Protein AF-A0A0Q5XL98-F1 (afdb_monomer_lite)

Radius of gyration: 19.36 Å; chains: 1; bounding box: 37×34×59 Å

Secondary structure (DSSP, 8-state):
---HHHHHHHHHHHTSSGGGB-SSSSEEETT--EE-TTSTTEEEE-HHHHHHHHHT-SSS-TTHHHHHHHHHHHH--S-HHHHHHHS-HHHHHHHHHHHHHHHHHHH--GGGTTS---GGGEEEEEEEEEEEETTEEEEEE-TTT-SEEEEEEEETTSSEEEEEEESSHHHHHHHHHHHHHHH---EEEE-

Sequence (191 aa):
MRNPLEILTQAQNLIRDPNHWTQGAYARNEHGHSLMIDDDGVTCFCSLGALRKAANSDLYPPGFSYLQAAARQLDDSPNLVDFNDEHTHAEVMALWDKARELAGARLFNCCTDHATPDWTRFDGLELGGCTDDEGYTNGGIDRKDAEFFTIYGHLKEGGVEALTDVKDFNDAQLVLAELASISDLPTSIVC

Foldseek 3Di:
DAALLQLLVQLCVCPVDVLQEDAPAQWAAPVRDGDQLPDPRTRHGFSVSSSCNSQVHPDCGRLQVLLQVLLCVPPVDNHNRCCRHVDDSVVVSVSSVSSSLVSLCLLFPVLCVSDDDDLVQAQAKEKWAWDADPNDIDTLDDPVRGQWIWIWGAGPVGDTDTGHIGRDPVSSVVSRVNSCVVNVHYYYYRD

pLDDT: mean 93.41, std 6.09, range [60.84, 98.62]

Structure (mmCIF, N/CA/C/O backbone):
data_AF-A0A0Q5XL98-F1
#
_entry.id   AF-A0A0Q5XL98-F1
#
loop_
_atom_site.group_PDB
_atom_site.id
_atom_site.type_symbol
_atom_site.label_atom_id
_atom_site.label_alt_id
_atom_site.label_comp_id
_atom_site.label_asym_id
_atom_site.label_entity_id
_atom_site.label_seq_id
_atom_site.pdbx_PDB_ins_code
_atom_site.Cartn_x
_atom_site.Cartn_y
_atom_site.Cartn_z
_atom_site.occupancy
_atom_site.B_iso_or_equiv
_atom_site.auth_seq_id
_atom_site.auth_comp_id
_atom_site.auth_asym_id
_atom_site.auth_atom_id
_atom_site.pdbx_PDB_model_num
ATOM 1 N N . MET A 1 1 ? -11.615 -5.054 -3.786 1.00 60.84 1 MET A N 1
ATOM 2 C CA . MET A 1 1 ? -10.651 -4.178 -4.493 1.00 60.84 1 MET A CA 1
ATOM 3 C C . MET A 1 1 ? -9.316 -4.419 -3.814 1.00 60.84 1 MET A C 1
ATOM 5 O O . MET A 1 1 ? -9.325 -4.453 -2.596 1.00 60.84 1 MET A O 1
ATOM 9 N N . ARG A 1 2 ? -8.222 -4.681 -4.541 1.00 77.00 2 ARG A N 1
ATOM 10 C CA . ARG A 1 2 ? -6.913 -4.906 -3.893 1.00 77.00 2 ARG A CA 1
ATOM 11 C C . ARG A 1 2 ? -6.468 -3.625 -3.183 1.00 77.00 2 ARG A C 1
ATOM 13 O O . ARG A 1 2 ? -6.689 -2.539 -3.722 1.00 77.00 2 ARG A O 1
ATOM 20 N N . ASN A 1 3 ? -5.882 -3.752 -1.998 1.00 84.81 3 ASN A N 1
ATOM 21 C CA . ASN A 1 3 ? -5.421 -2.597 -1.228 1.00 84.81 3 ASN A CA 1
ATOM 22 C C . ASN A 1 3 ? -4.087 -2.045 -1.785 1.00 84.81 3 ASN A C 1
ATOM 24 O O . ASN A 1 3 ? -3.369 -2.757 -2.499 1.00 84.81 3 ASN A O 1
ATOM 28 N N . PRO A 1 4 ? -3.740 -0.783 -1.475 1.00 90.25 4 PRO A N 1
ATOM 29 C CA . PRO A 1 4 ? -2.456 -0.177 -1.807 1.00 90.25 4 PRO A CA 1
ATOM 30 C C . PRO A 1 4 ? -1.221 -1.045 -1.534 1.00 90.25 4 PRO A C 1
ATOM 32 O O . PRO A 1 4 ? -0.377 -1.152 -2.420 1.00 90.25 4 PRO A O 1
ATOM 35 N N . LEU A 1 5 ? -1.090 -1.674 -0.361 1.00 89.38 5 LEU A N 1
ATOM 36 C CA . LEU A 1 5 ? 0.109 -2.443 -0.001 1.00 89.38 5 LEU A CA 1
ATOM 37 C C . LEU A 1 5 ? 0.270 -3.710 -0.860 1.00 89.38 5 LEU A C 1
ATOM 39 O O . LEU A 1 5 ? 1.376 -4.018 -1.316 1.00 89.38 5 LEU A O 1
ATOM 43 N N . GLU A 1 6 ? -0.824 -4.418 -1.139 1.00 89.06 6 GLU A N 1
ATOM 44 C CA . GLU A 1 6 ? -0.842 -5.553 -2.068 1.00 89.06 6 GLU A CA 1
ATOM 45 C C . GLU A 1 6 ? -0.476 -5.131 -3.490 1.00 89.06 6 GLU A C 1
ATOM 47 O O . GLU A 1 6 ? 0.357 -5.777 -4.129 1.00 89.06 6 GLU A O 1
ATOM 52 N N . ILE A 1 7 ? -1.073 -4.041 -3.985 1.00 94.31 7 ILE A N 1
ATOM 53 C CA . ILE A 1 7 ? -0.796 -3.519 -5.328 1.00 94.31 7 ILE A CA 1
ATOM 54 C C . ILE A 1 7 ? 0.668 -3.093 -5.438 1.00 94.31 7 ILE A C 1
ATOM 56 O O . ILE A 1 7 ? 1.328 -3.455 -6.411 1.00 94.31 7 ILE A O 1
ATOM 60 N N . LEU A 1 8 ? 1.201 -2.394 -4.431 1.00 95.62 8 LEU A N 1
ATOM 61 C CA . LEU A 1 8 ? 2.609 -2.006 -4.380 1.00 95.62 8 LEU A CA 1
ATOM 62 C C . LEU A 1 8 ? 3.530 -3.231 -4.389 1.00 95.62 8 LEU A C 1
ATOM 64 O O . LEU A 1 8 ? 4.518 -3.250 -5.117 1.00 95.62 8 LEU A O 1
ATOM 68 N N . THR A 1 9 ? 3.191 -4.273 -3.627 1.00 94.44 9 THR A N 1
ATOM 69 C CA . THR A 1 9 ? 3.974 -5.517 -3.567 1.00 94.44 9 THR A CA 1
ATOM 70 C C . THR A 1 9 ? 3.971 -6.251 -4.912 1.00 94.44 9 THR A C 1
ATOM 72 O O . THR A 1 9 ? 5.020 -6.683 -5.391 1.00 94.44 9 THR A O 1
ATOM 75 N N . GLN A 1 10 ? 2.807 -6.368 -5.556 1.00 96.06 10 GLN A N 1
ATOM 76 C CA . GLN A 1 10 ? 2.683 -7.003 -6.870 1.00 96.06 10 GLN A CA 1
ATOM 77 C C . GLN A 1 10 ? 3.421 -6.206 -7.950 1.00 96.06 10 GLN A C 1
ATOM 79 O O . GLN A 1 10 ? 4.162 -6.792 -8.735 1.00 96.06 10 GLN A O 1
ATOM 84 N N . ALA A 1 11 ? 3.276 -4.881 -7.954 1.00 97.62 11 ALA A N 1
ATOM 85 C CA . ALA A 1 11 ? 3.956 -4.002 -8.896 1.00 97.62 11 ALA A CA 1
ATOM 86 C C . ALA A 1 11 ? 5.479 -4.035 -8.726 1.00 97.62 11 ALA A C 1
ATOM 88 O O . ALA A 1 11 ? 6.190 -4.200 -9.713 1.00 97.62 11 ALA A O 1
ATOM 89 N N . GLN A 1 12 ? 5.985 -3.964 -7.488 1.00 98.31 12 GLN A N 1
ATOM 90 C CA . GLN A 1 12 ? 7.420 -4.071 -7.211 1.00 98.31 12 GLN A CA 1
ATOM 91 C C . GLN A 1 12 ? 7.983 -5.391 -7.750 1.00 98.31 12 GLN A C 1
ATOM 93 O O . GLN A 1 12 ? 9.055 -5.403 -8.343 1.00 98.31 12 GLN A O 1
ATOM 98 N N . ASN A 1 13 ? 7.254 -6.503 -7.605 1.00 98.12 13 ASN A N 1
ATOM 99 C CA . ASN A 1 13 ? 7.692 -7.801 -8.123 1.00 98.12 13 ASN A CA 1
ATOM 100 C C . ASN A 1 13 ? 7.780 -7.853 -9.657 1.00 98.12 13 ASN A C 1
ATOM 102 O O . ASN A 1 13 ? 8.642 -8.569 -10.164 1.00 98.12 13 ASN A O 1
ATOM 106 N N . LEU A 1 14 ? 6.962 -7.086 -10.390 1.00 98.25 14 LEU A N 1
ATOM 107 C CA . LEU A 1 14 ? 7.050 -7.003 -11.857 1.00 98.25 14 LEU A CA 1
ATOM 108 C C . LEU A 1 14 ? 8.372 -6.394 -12.331 1.00 98.25 14 LEU A C 1
ATOM 110 O O . LEU A 1 14 ? 8.842 -6.741 -13.407 1.00 98.25 14 LEU A O 1
ATOM 114 N N . ILE A 1 15 ? 8.971 -5.510 -11.532 1.00 98.44 15 ILE A N 1
ATOM 115 C CA . ILE A 1 15 ? 10.192 -4.773 -11.888 1.00 98.44 15 ILE A CA 1
ATOM 116 C C . ILE A 1 15 ? 11.361 -5.071 -10.944 1.00 98.44 15 ILE A C 1
ATOM 118 O O . ILE A 1 15 ? 12.353 -4.353 -10.955 1.00 98.44 15 ILE A O 1
ATOM 122 N N . ARG A 1 16 ? 11.255 -6.103 -10.096 1.00 98.38 16 ARG A N 1
ATOM 123 C CA . ARG A 1 16 ? 12.300 -6.472 -9.124 1.00 98.38 16 ARG A CA 1
ATOM 124 C C . ARG A 1 16 ? 13.574 -6.952 -9.815 1.00 98.38 16 ARG A C 1
ATOM 126 O O . ARG A 1 16 ? 14.665 -6.724 -9.303 1.00 98.38 16 ARG A O 1
ATOM 133 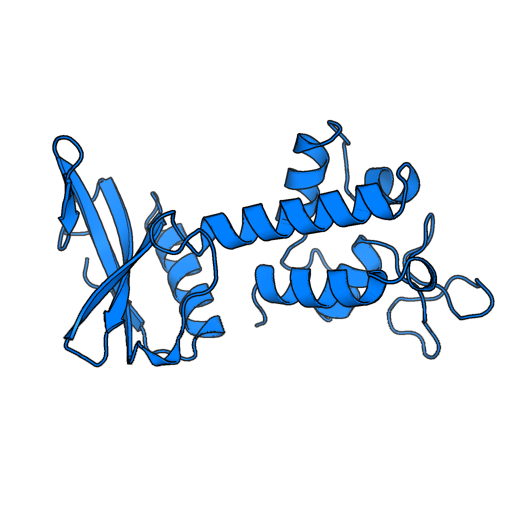N N . ASP A 1 17 ? 13.433 -7.620 -10.955 1.00 98.25 17 ASP A N 1
ATOM 134 C CA . ASP A 1 17 ? 14.554 -7.917 -11.844 1.00 98.25 17 ASP A CA 1
ATOM 135 C C . ASP A 1 17 ? 14.871 -6.656 -12.667 1.00 98.25 17 ASP A C 1
ATOM 137 O O . ASP A 1 17 ? 13.968 -6.153 -13.343 1.00 98.25 17 ASP A O 1
ATOM 141 N N . PRO A 1 18 ? 16.115 -6.139 -12.654 1.00 98.31 18 PRO A N 1
ATOM 142 C CA . PRO A 1 18 ? 16.489 -4.984 -13.468 1.00 98.31 18 PRO A CA 1
ATOM 143 C C . PRO A 1 18 ? 16.229 -5.187 -14.968 1.00 98.31 18 PRO A C 1
ATOM 145 O O . PRO A 1 18 ? 15.998 -4.208 -15.672 1.00 98.31 18 PRO A O 1
ATOM 148 N N . ASN A 1 19 ? 16.201 -6.429 -15.468 1.00 97.81 19 ASN A N 1
ATOM 149 C CA . ASN A 1 19 ? 15.870 -6.723 -16.866 1.00 97.81 19 ASN A CA 1
ATOM 150 C C . ASN A 1 19 ? 14.373 -6.562 -17.184 1.00 97.81 19 ASN A C 1
ATOM 152 O O . ASN A 1 19 ? 14.007 -6.475 -18.353 1.00 97.81 19 ASN A O 1
ATOM 156 N N . HIS A 1 20 ? 13.502 -6.508 -16.173 1.00 98.44 20 HIS A N 1
ATOM 157 C CA . HIS A 1 20 ? 12.070 -6.223 -16.320 1.00 98.44 20 HIS A CA 1
ATOM 158 C C . HIS A 1 20 ? 11.723 -4.766 -15.981 1.00 98.44 20 HIS A C 1
ATOM 160 O O . HIS A 1 20 ? 10.552 -4.386 -15.971 1.00 98.44 20 HIS A O 1
ATOM 166 N N . TRP A 1 21 ? 12.721 -3.924 -15.723 1.00 98.62 21 TRP A N 1
ATOM 167 C CA . TRP A 1 21 ? 12.539 -2.500 -15.477 1.00 98.62 21 TRP A CA 1
ATOM 168 C C . TRP A 1 21 ? 12.919 -1.674 -16.710 1.00 98.62 21 TRP A C 1
ATOM 170 O O . TRP A 1 21 ? 13.790 -2.052 -17.494 1.00 98.62 21 TRP A O 1
ATOM 180 N N . THR A 1 22 ? 12.250 -0.539 -16.917 1.00 98.56 22 THR A N 1
ATOM 181 C CA . THR A 1 22 ? 12.600 0.382 -18.001 1.00 98.56 22 THR A CA 1
ATOM 182 C C . THR A 1 22 ? 12.400 1.850 -17.635 1.00 98.56 22 THR A C 1
ATOM 184 O O . THR A 1 22 ? 11.637 2.195 -16.729 1.00 98.56 22 THR A O 1
ATOM 187 N N . GLN A 1 23 ? 13.083 2.707 -18.390 1.00 98.44 23 GLN A N 1
ATOM 188 C CA . GLN A 1 23 ? 13.020 4.162 -18.310 1.00 98.44 23 GLN A CA 1
ATOM 189 C C . GLN A 1 23 ? 12.473 4.748 -19.620 1.00 98.44 23 GLN A C 1
ATOM 191 O O . GLN A 1 23 ? 12.584 4.143 -20.702 1.00 98.44 23 GLN A O 1
ATOM 196 N N . GLY A 1 24 ? 11.847 5.921 -19.525 1.00 97.00 24 GLY A N 1
ATOM 197 C CA . GLY A 1 24 ? 11.332 6.696 -20.658 1.00 97.00 24 GLY A CA 1
ATOM 198 C C . GLY A 1 24 ? 10.162 6.049 -21.412 1.00 97.00 24 GLY A C 1
ATOM 199 O O . GLY A 1 24 ? 9.791 6.510 -22.491 1.00 97.00 24 GLY A O 1
ATOM 200 N N . ALA A 1 25 ? 9.596 4.954 -20.898 1.00 97.44 25 ALA A N 1
ATOM 201 C CA . ALA A 1 25 ? 8.431 4.274 -21.462 1.00 97.44 25 ALA A CA 1
ATOM 202 C C . ALA A 1 25 ? 7.653 3.531 -20.370 1.00 97.44 25 ALA A C 1
ATOM 204 O O . ALA A 1 25 ? 8.248 3.006 -19.436 1.00 97.44 25 ALA A O 1
ATOM 205 N N . TYR A 1 26 ? 6.326 3.431 -20.505 1.00 96.81 26 TYR A N 1
ATOM 206 C CA . TYR A 1 26 ? 5.505 2.677 -19.549 1.00 96.81 26 TYR A CA 1
ATOM 207 C C . TYR A 1 26 ? 5.771 1.174 -19.582 1.00 96.81 26 TYR A C 1
ATOM 209 O O . TYR A 1 26 ? 5.777 0.528 -18.534 1.00 96.81 26 TYR A O 1
ATOM 217 N N . ALA A 1 27 ? 5.974 0.640 -20.783 1.00 98.00 27 ALA A N 1
ATOM 218 C CA . ALA A 1 27 ? 6.163 -0.773 -21.034 1.00 98.00 27 ALA A CA 1
ATOM 219 C C . ALA A 1 27 ? 7.037 -0.995 -22.274 1.00 98.00 27 ALA A C 1
ATOM 221 O O . ALA A 1 27 ? 7.011 -0.192 -23.214 1.00 98.00 27 ALA A O 1
ATOM 222 N N . ARG A 1 28 ? 7.796 -2.094 -22.282 1.00 98.56 28 ARG A N 1
ATOM 223 C CA . ARG A 1 28 ? 8.550 -2.585 -23.444 1.00 98.56 28 ARG A CA 1
ATOM 224 C C . ARG A 1 28 ? 8.433 -4.101 -23.577 1.00 98.56 28 ARG A C 1
ATOM 226 O O . ARG A 1 28 ? 8.208 -4.794 -22.586 1.00 98.56 28 ARG A O 1
ATOM 233 N N . ASN A 1 29 ? 8.616 -4.602 -24.794 1.00 97.94 29 ASN A N 1
ATOM 234 C CA . ASN A 1 29 ? 8.826 -6.030 -25.048 1.00 97.94 29 ASN A CA 1
ATOM 235 C C . ASN A 1 29 ? 10.308 -6.431 -24.959 1.00 97.94 29 ASN A C 1
ATOM 237 O O . ASN A 1 29 ? 11.182 -5.589 -24.743 1.00 97.94 29 ASN A O 1
ATOM 241 N N . GLU A 1 30 ? 10.592 -7.712 -25.212 1.00 96.81 30 GLU A N 1
ATOM 242 C CA . GLU A 1 30 ? 11.942 -8.297 -25.177 1.00 96.81 30 GLU A CA 1
ATOM 243 C C . GLU A 1 30 ? 12.930 -7.672 -26.179 1.00 96.81 30 GLU A C 1
ATOM 245 O O . GLU A 1 30 ? 14.143 -7.757 -26.002 1.00 96.81 30 GLU A O 1
ATOM 250 N N . HIS A 1 31 ? 12.426 -7.014 -27.226 1.00 96.44 31 HIS A N 1
ATOM 251 C CA . HIS A 1 31 ? 13.239 -6.305 -28.215 1.00 96.44 31 HIS A CA 1
ATOM 252 C C . HIS A 1 31 ? 13.468 -4.828 -27.852 1.00 96.44 31 HIS A C 1
ATOM 254 O O . HIS A 1 31 ? 14.108 -4.100 -28.609 1.00 96.44 31 HIS A O 1
ATOM 260 N N . GLY A 1 32 ? 12.935 -4.360 -26.718 1.00 95.94 32 GLY A N 1
ATOM 261 C CA . GLY A 1 32 ? 13.037 -2.972 -26.265 1.00 95.94 32 GLY A CA 1
ATOM 262 C C . GLY A 1 32 ? 12.065 -2.004 -26.949 1.00 95.94 32 GLY A C 1
ATOM 263 O O . GLY A 1 32 ? 12.135 -0.794 -26.705 1.00 95.94 32 GLY A O 1
ATOM 264 N N . HIS A 1 33 ? 11.139 -2.494 -27.779 1.00 97.69 33 HIS A N 1
ATOM 265 C CA . HIS A 1 33 ? 10.114 -1.651 -28.394 1.00 97.69 33 HIS A CA 1
ATOM 266 C C . HIS A 1 33 ? 9.077 -1.236 -27.354 1.00 97.69 33 HIS A C 1
ATOM 268 O O . HIS A 1 33 ? 8.589 -2.075 -26.598 1.00 97.69 33 HIS A O 1
ATOM 274 N N . SER A 1 34 ? 8.738 0.054 -27.331 1.00 97.75 34 SER A N 1
ATOM 275 C CA . SER A 1 34 ? 7.686 0.578 -26.462 1.00 97.75 34 SER A CA 1
ATOM 276 C C . SER A 1 34 ? 6.323 0.033 -26.875 1.00 97.75 34 SER A C 1
ATOM 278 O O . SER A 1 34 ? 5.986 0.053 -28.058 1.00 97.75 34 SER A O 1
ATOM 280 N N . LEU A 1 35 ? 5.546 -0.400 -25.889 1.00 96.81 35 LEU A N 1
ATOM 281 C CA . LEU A 1 35 ? 4.195 -0.931 -26.050 1.00 96.81 35 LEU A CA 1
ATOM 282 C C . LEU A 1 35 ? 3.235 -0.269 -25.053 1.00 96.81 35 LEU A C 1
ATOM 284 O O . LEU A 1 35 ? 3.664 0.429 -24.127 1.00 96.81 35 LEU A O 1
ATOM 288 N N . MET A 1 36 ? 1.937 -0.504 -25.227 1.00 94.31 36 MET A N 1
ATOM 289 C CA . MET A 1 36 ? 0.949 -0.246 -24.183 1.00 94.31 36 MET A CA 1
ATOM 290 C C . MET A 1 36 ? 1.064 -1.313 -23.085 1.00 94.31 36 MET A C 1
ATOM 292 O O . MET A 1 36 ? 1.482 -2.438 -23.332 1.00 94.31 36 MET A O 1
ATOM 296 N N . ILE A 1 37 ? 0.686 -0.965 -21.852 1.00 94.88 37 ILE A N 1
ATOM 297 C CA . ILE A 1 37 ? 0.839 -1.816 -20.649 1.00 94.88 37 ILE A CA 1
ATOM 298 C C . ILE A 1 37 ? 0.102 -3.167 -20.773 1.00 94.88 37 ILE A C 1
ATOM 300 O O . ILE A 1 37 ? 0.500 -4.165 -20.159 1.00 94.88 37 ILE A O 1
ATOM 304 N N . ASP A 1 38 ? -0.964 -3.199 -21.572 1.00 93.88 38 ASP A N 1
ATOM 305 C CA . ASP A 1 38 ? -1.814 -4.371 -21.784 1.00 93.88 38 ASP A CA 1
ATOM 306 C C . ASP A 1 38 ? -1.617 -5.052 -23.137 1.00 93.88 38 ASP A C 1
ATOM 308 O O . ASP A 1 38 ? -2.330 -6.006 -23.436 1.00 93.88 38 ASP A O 1
ATOM 312 N N . ASP A 1 39 ? -0.632 -4.611 -23.923 1.00 95.62 39 ASP A N 1
ATOM 313 C CA . ASP A 1 39 ? -0.264 -5.317 -25.145 1.00 95.62 39 ASP A CA 1
ATOM 314 C C . ASP A 1 39 ? 0.354 -6.686 -24.817 1.00 95.62 39 ASP A C 1
ATOM 316 O O . ASP A 1 39 ? 1.071 -6.869 -23.824 1.00 95.62 39 ASP A O 1
ATOM 320 N N . ASP A 1 40 ? 0.114 -7.655 -25.698 1.00 94.75 40 ASP A N 1
ATOM 321 C CA . ASP A 1 40 ? 0.776 -8.951 -25.631 1.00 94.75 40 ASP A CA 1
ATOM 322 C C . ASP A 1 40 ? 2.294 -8.794 -25.823 1.00 94.75 40 ASP A C 1
ATOM 324 O O . ASP A 1 40 ? 2.773 -8.019 -26.654 1.00 94.75 40 ASP A O 1
ATOM 328 N N . GLY A 1 41 ? 3.073 -9.571 -25.068 1.00 94.62 41 GLY A N 1
ATOM 329 C CA . GLY A 1 41 ? 4.535 -9.590 -25.187 1.00 94.62 41 GLY A CA 1
ATOM 330 C C . GLY A 1 41 ? 5.266 -8.472 -24.439 1.00 94.62 41 GLY A C 1
ATOM 331 O O . GLY A 1 41 ? 6.476 -8.331 -24.609 1.00 94.62 41 GLY A O 1
ATOM 332 N N . VAL A 1 42 ? 4.578 -7.694 -23.597 1.00 97.31 42 VAL A N 1
ATOM 333 C CA . VAL A 1 42 ? 5.241 -6.804 -22.634 1.00 97.31 42 VAL A CA 1
ATOM 334 C C . VAL A 1 42 ? 6.030 -7.626 -21.613 1.00 97.31 42 VAL A C 1
ATOM 336 O O . VAL A 1 42 ? 5.490 -8.525 -20.970 1.00 97.31 42 VAL A O 1
ATOM 339 N N . THR A 1 43 ? 7.302 -7.279 -21.431 1.00 97.50 43 THR A N 1
ATOM 340 C CA . THR A 1 43 ? 8.224 -7.949 -20.500 1.00 97.50 43 THR A CA 1
ATOM 341 C C . THR A 1 43 ? 8.875 -6.992 -19.508 1.00 97.50 43 THR A C 1
ATOM 343 O O . THR A 1 43 ? 9.385 -7.440 -18.486 1.00 97.50 43 THR A O 1
ATOM 346 N N . CYS A 1 44 ? 8.869 -5.685 -19.789 1.00 98.25 44 CYS A N 1
ATOM 347 C CA . CYS A 1 44 ? 9.497 -4.676 -18.940 1.00 98.25 44 CYS A CA 1
ATOM 348 C C . CYS A 1 44 ? 8.532 -3.523 -18.664 1.00 98.25 44 CYS A C 1
ATOM 350 O O . CYS A 1 44 ? 7.790 -3.122 -19.560 1.00 98.25 44 CYS A O 1
ATOM 352 N N . PHE A 1 45 ? 8.598 -2.936 -17.469 1.00 98.56 45 PHE A N 1
ATOM 353 C CA . PHE A 1 45 ? 7.752 -1.817 -17.054 1.00 98.56 45 PHE A CA 1
ATOM 354 C C . PHE A 1 45 ? 8.563 -0.724 -16.353 1.00 98.56 45 PHE A C 1
ATOM 356 O O . PHE A 1 45 ? 9.538 -1.006 -15.659 1.00 98.56 45 PHE A O 1
ATOM 363 N N . CYS A 1 46 ? 8.144 0.535 -16.485 1.00 98.19 46 CYS A N 1
ATOM 364 C CA . CYS A 1 46 ? 8.580 1.565 -15.538 1.00 98.19 46 CYS A CA 1
ATOM 365 C C . CYS A 1 46 ? 7.775 1.463 -14.236 1.00 98.19 46 CYS A C 1
ATOM 367 O O . CYS A 1 46 ? 6.795 0.717 -14.159 1.00 98.19 46 CYS A O 1
ATOM 369 N N . SER A 1 47 ? 8.118 2.265 -13.227 1.00 98.00 47 SER A N 1
ATOM 370 C CA . SER A 1 47 ? 7.406 2.252 -11.943 1.00 98.00 47 SER A CA 1
ATOM 371 C C . SER A 1 47 ? 5.895 2.515 -12.074 1.00 98.00 47 SER A C 1
ATOM 373 O O . SER A 1 47 ? 5.082 1.776 -11.516 1.00 98.00 47 SER A O 1
ATOM 375 N N . LEU A 1 48 ? 5.482 3.519 -12.860 1.00 96.75 48 LEU A N 1
ATOM 376 C CA . LEU A 1 48 ? 4.055 3.803 -13.075 1.00 96.75 48 LEU A CA 1
ATOM 377 C C . LEU A 1 48 ? 3.369 2.721 -13.931 1.00 96.75 48 LEU A C 1
ATOM 379 O O . LEU A 1 48 ? 2.219 2.369 -13.669 1.00 96.75 48 LEU A O 1
ATOM 383 N N . GLY A 1 49 ? 4.073 2.164 -14.921 1.00 97.25 49 GLY A N 1
ATOM 384 C CA . GLY A 1 49 ? 3.568 1.063 -15.744 1.00 97.25 49 GLY A CA 1
ATOM 385 C C . GLY A 1 49 ? 3.304 -0.199 -14.921 1.00 97.25 49 GLY A C 1
ATOM 386 O O . GLY A 1 49 ? 2.219 -0.773 -15.003 1.00 97.25 49 GLY A O 1
ATOM 387 N N . ALA A 1 50 ? 4.251 -0.568 -14.057 1.00 97.75 50 ALA A N 1
ATOM 388 C CA . ALA A 1 50 ? 4.138 -1.702 -13.146 1.00 97.75 50 ALA A CA 1
ATOM 389 C C . ALA A 1 50 ? 2.959 -1.534 -12.181 1.00 97.75 50 ALA A C 1
ATOM 391 O O . ALA A 1 50 ? 2.185 -2.465 -11.964 1.00 97.75 50 ALA A O 1
ATOM 392 N N . LEU A 1 51 ? 2.783 -0.325 -11.643 1.00 97.00 51 LEU A N 1
ATOM 393 C CA . LEU A 1 51 ? 1.694 -0.010 -10.726 1.00 97.00 51 LEU A CA 1
ATOM 394 C C . LEU A 1 51 ? 0.318 -0.125 -11.392 1.00 97.00 51 LEU A C 1
ATOM 396 O O . LEU A 1 51 ? -0.590 -0.741 -10.835 1.00 97.00 51 LEU A O 1
ATOM 400 N N . ARG A 1 52 ? 0.166 0.422 -12.602 1.00 95.88 52 ARG A N 1
ATOM 401 C CA . ARG A 1 52 ? -1.068 0.297 -13.394 1.00 95.88 52 ARG A CA 1
ATOM 402 C C . ARG A 1 52 ? -1.362 -1.152 -13.759 1.00 95.88 52 ARG A C 1
ATOM 404 O O . ARG A 1 52 ? -2.497 -1.595 -13.579 1.00 95.88 52 ARG A O 1
ATOM 411 N N . LYS A 1 53 ? -0.335 -1.905 -14.174 1.00 95.94 53 LYS A N 1
ATOM 412 C CA . LYS A 1 53 ? -0.465 -3.333 -14.480 1.00 95.94 53 LYS A CA 1
ATOM 413 C C . LYS A 1 53 ? -0.952 -4.117 -13.269 1.00 95.94 53 LYS A C 1
ATOM 415 O O . LYS A 1 53 ? -1.914 -4.875 -13.363 1.00 95.94 53 LYS A O 1
ATOM 420 N N . ALA A 1 54 ? -0.323 -3.896 -12.116 1.00 95.81 54 ALA A N 1
ATOM 421 C CA . ALA A 1 54 ? -0.709 -4.546 -10.874 1.00 95.81 54 ALA A CA 1
ATOM 422 C C . ALA A 1 54 ? -2.119 -4.145 -10.437 1.00 95.81 54 ALA A C 1
ATOM 424 O O . ALA A 1 54 ? -2.870 -5.002 -9.992 1.00 95.81 54 ALA A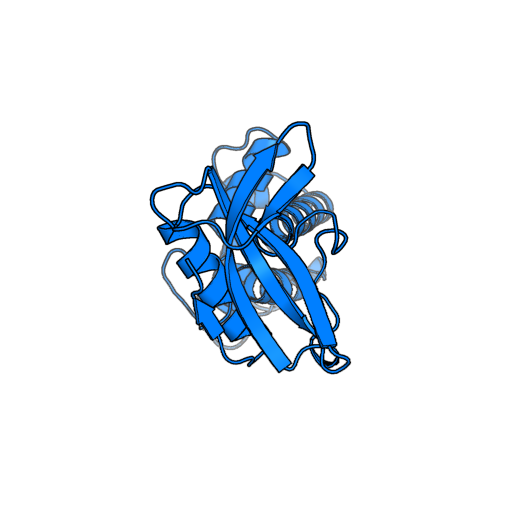 O 1
ATOM 425 N N . ALA A 1 55 ? -2.521 -2.884 -10.597 1.00 93.88 55 ALA A N 1
ATOM 426 C CA . ALA A 1 55 ? -3.853 -2.422 -10.218 1.00 93.88 55 ALA A CA 1
ATOM 427 C C . ALA A 1 55 ? -4.962 -2.838 -11.199 1.00 93.88 55 ALA A C 1
ATOM 429 O O . ALA A 1 55 ? -6.126 -2.856 -10.799 1.00 93.88 55 ALA A O 1
ATOM 430 N N . ASN A 1 56 ? -4.615 -3.201 -12.441 1.00 92.75 56 ASN A N 1
ATOM 431 C CA . ASN A 1 56 ? -5.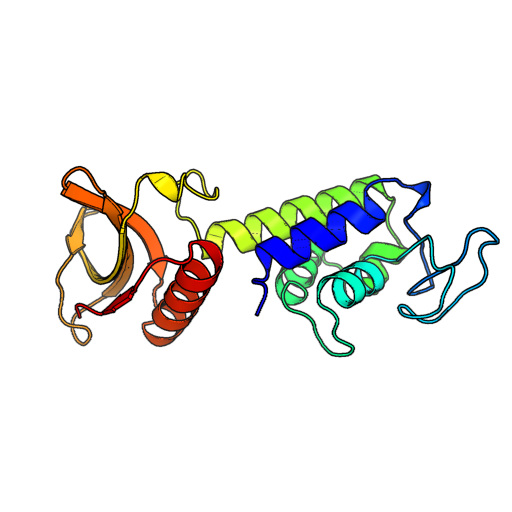553 -3.360 -13.556 1.00 92.75 56 ASN A CA 1
ATOM 432 C C . ASN A 1 56 ? -6.401 -2.085 -13.760 1.00 92.75 56 ASN A C 1
ATOM 434 O O . ASN A 1 56 ? -7.631 -2.128 -13.717 1.00 92.75 56 ASN A O 1
ATOM 438 N N . SER A 1 57 ? -5.729 -0.931 -13.863 1.00 85.19 57 SER A N 1
ATOM 439 C CA . SER A 1 57 ? -6.356 0.396 -13.948 1.00 85.19 57 SER A CA 1
ATOM 440 C C . SER A 1 57 ? -5.520 1.372 -14.779 1.00 85.19 57 SER A C 1
ATOM 442 O O . SER A 1 57 ? -4.305 1.455 -14.599 1.00 85.19 57 SER A O 1
ATOM 444 N N . ASP A 1 58 ? -6.191 2.174 -15.610 1.00 75.06 58 ASP A N 1
ATOM 445 C CA . ASP A 1 58 ? -5.584 3.248 -16.414 1.00 75.06 58 ASP A CA 1
ATOM 446 C C . ASP A 1 58 ? -5.448 4.587 -15.662 1.00 75.06 58 ASP A C 1
ATOM 448 O O . ASP A 1 58 ? -4.698 5.480 -16.075 1.00 75.06 58 ASP A O 1
ATOM 452 N N . LEU A 1 59 ? -6.175 4.749 -14.551 1.00 81.44 59 LEU A N 1
ATOM 453 C CA . LEU A 1 59 ? -6.197 5.976 -13.743 1.00 81.44 59 LEU A CA 1
ATOM 454 C C . LEU A 1 59 ? -5.070 5.984 -12.704 1.00 81.44 59 LEU A C 1
ATOM 456 O O . LEU A 1 59 ? -4.142 5.191 -12.804 1.00 81.44 59 LEU A O 1
ATOM 460 N N . TYR A 1 60 ? -5.119 6.901 -11.730 1.00 80.25 60 TYR A N 1
ATOM 461 C CA . TYR A 1 60 ? -4.238 6.894 -10.560 1.00 80.25 60 TYR A CA 1
ATOM 462 C C . TYR A 1 60 ? -4.527 5.644 -9.716 1.00 80.25 60 TYR A C 1
ATOM 464 O O . TYR A 1 60 ? -5.545 5.608 -9.019 1.00 80.25 60 TYR A O 1
ATOM 472 N N . PRO A 1 61 ? -3.687 4.600 -9.797 1.00 88.00 61 PRO A N 1
ATOM 473 C CA . PRO A 1 61 ? -3.961 3.354 -9.101 1.00 88.00 61 PRO A CA 1
ATOM 474 C C . PRO A 1 61 ? -3.712 3.515 -7.589 1.00 88.00 61 PRO A C 1
ATOM 476 O O . PRO A 1 61 ? -2.887 4.348 -7.183 1.00 88.00 61 PRO A O 1
ATOM 479 N N . PRO A 1 62 ? -4.365 2.701 -6.738 1.00 88.00 62 PRO A N 1
ATOM 480 C CA . PRO A 1 62 ? -3.988 2.607 -5.331 1.00 88.00 62 PRO A CA 1
ATOM 481 C C . PRO A 1 62 ? -2.481 2.335 -5.203 1.00 88.00 62 PRO A C 1
ATOM 483 O O . PRO A 1 62 ? -1.915 1.584 -5.996 1.00 88.00 62 PRO A O 1
ATOM 486 N N . GLY A 1 63 ? -1.814 2.984 -4.247 1.00 91.19 63 GLY A N 1
ATOM 487 C CA . GLY A 1 63 ? -0.350 2.937 -4.125 1.00 91.19 63 GLY A CA 1
ATOM 488 C C . GLY A 1 63 ? 0.380 4.148 -4.721 1.00 91.19 63 GLY A C 1
ATOM 489 O O . GLY A 1 63 ? 1.466 4.486 -4.255 1.00 91.19 63 GLY A O 1
ATOM 490 N N . PHE A 1 64 ? -0.214 4.861 -5.689 1.00 94.62 64 PHE A N 1
ATOM 491 C CA . PHE A 1 64 ? 0.463 5.976 -6.371 1.00 94.62 64 PHE A CA 1
ATOM 492 C C . PHE A 1 64 ? 0.872 7.105 -5.416 1.00 94.62 64 PHE A C 1
ATOM 494 O O . PHE A 1 64 ? 1.992 7.604 -5.489 1.00 94.62 64 PHE A O 1
ATOM 501 N N . SER A 1 65 ? -0.010 7.483 -4.487 1.00 92.75 65 SER A N 1
ATOM 502 C CA . SER A 1 65 ? 0.273 8.521 -3.489 1.00 92.75 65 SER A CA 1
ATOM 503 C C . SER A 1 65 ? 1.453 8.164 -2.581 1.00 92.75 65 SER A C 1
ATOM 505 O O . SER A 1 65 ? 2.212 9.055 -2.210 1.00 92.75 65 SER A O 1
ATOM 507 N N . TYR A 1 66 ? 1.644 6.881 -2.259 1.00 94.88 66 TYR A N 1
ATOM 508 C CA . TYR A 1 66 ? 2.757 6.414 -1.430 1.00 94.88 66 TYR A CA 1
ATOM 509 C C . TYR A 1 66 ? 4.086 6.469 -2.167 1.00 94.88 66 TYR A C 1
ATOM 511 O O . TYR A 1 66 ? 5.063 6.954 -1.607 1.00 94.88 66 TYR A O 1
ATOM 519 N N . LEU A 1 67 ? 4.117 6.051 -3.434 1.00 96.06 67 LEU A N 1
ATOM 520 C CA . LEU A 1 67 ? 5.298 6.212 -4.284 1.00 96.06 67 LEU A CA 1
ATOM 521 C C . LEU A 1 67 ? 5.651 7.687 -4.470 1.00 96.06 67 LEU A C 1
ATOM 523 O O . LEU A 1 67 ? 6.807 8.074 -4.344 1.00 96.06 67 LEU A O 1
ATOM 527 N N . GLN A 1 68 ? 4.648 8.533 -4.697 1.00 94.81 68 GLN A N 1
ATOM 528 C CA . GLN A 1 68 ? 4.850 9.971 -4.821 1.00 94.81 68 GLN A CA 1
ATOM 529 C C . GLN A 1 68 ? 5.383 10.601 -3.525 1.00 94.81 68 GLN A C 1
ATOM 531 O O . GLN A 1 68 ? 6.234 11.490 -3.581 1.00 94.81 68 GLN A O 1
ATOM 536 N N . ALA A 1 69 ? 4.885 10.168 -2.365 1.00 92.75 69 ALA A N 1
ATOM 537 C CA . ALA A 1 69 ? 5.370 10.623 -1.066 1.00 92.75 69 ALA A CA 1
ATOM 538 C C . ALA A 1 69 ? 6.796 10.128 -0.784 1.00 92.75 69 ALA A C 1
ATOM 540 O O . ALA A 1 69 ? 7.625 10.908 -0.324 1.00 92.75 69 ALA A O 1
ATOM 541 N N . ALA A 1 70 ? 7.097 8.869 -1.108 1.00 95.44 70 ALA A N 1
ATOM 542 C CA . ALA A 1 70 ? 8.429 8.295 -0.964 1.00 95.44 70 ALA A CA 1
ATOM 543 C C . ALA A 1 70 ? 9.461 9.023 -1.843 1.00 95.44 70 ALA A C 1
ATOM 545 O O . ALA A 1 70 ? 10.533 9.364 -1.353 1.00 95.44 70 ALA A O 1
ATOM 546 N N . ALA A 1 71 ? 9.114 9.359 -3.091 1.00 94.94 71 ALA A N 1
ATOM 547 C CA . ALA A 1 71 ? 10.006 10.084 -4.003 1.00 94.94 71 ALA A CA 1
ATOM 548 C C . ALA A 1 71 ? 10.384 11.465 -3.449 1.00 94.94 71 ALA A C 1
ATOM 550 O O . ALA A 1 71 ? 11.551 11.852 -3.464 1.00 94.94 71 ALA A O 1
ATOM 551 N N . ARG A 1 72 ? 9.407 12.173 -2.867 1.00 92.38 72 ARG A N 1
ATOM 552 C CA . ARG A 1 72 ? 9.640 13.465 -2.201 1.00 92.38 72 ARG A CA 1
ATOM 553 C C . ARG A 1 72 ? 10.527 13.345 -0.963 1.00 92.38 72 ARG A C 1
ATOM 555 O O . ARG A 1 72 ? 11.265 14.271 -0.665 1.00 92.38 72 ARG A O 1
ATOM 562 N N . GLN A 1 73 ? 10.450 12.233 -0.230 1.00 92.94 73 GLN A N 1
ATOM 563 C CA . GLN A 1 73 ? 11.292 12.017 0.952 1.00 92.94 73 GLN A CA 1
ATOM 564 C C . GLN A 1 73 ? 12.737 11.653 0.600 1.00 92.94 73 GLN A C 1
ATOM 566 O O . GLN A 1 73 ? 13.632 11.966 1.381 1.00 92.94 73 GLN A O 1
ATOM 571 N N . LEU A 1 74 ? 12.962 10.974 -0.528 1.00 92.88 74 LEU A N 1
ATOM 572 C CA . LEU A 1 74 ? 14.288 10.484 -0.906 1.00 92.88 74 LEU A CA 1
ATOM 573 C C . LEU A 1 74 ? 15.123 11.515 -1.667 1.00 92.88 74 LEU A C 1
ATOM 575 O O . LEU A 1 74 ? 16.324 11.584 -1.425 1.00 92.88 74 LEU A O 1
ATOM 579 N N . ASP A 1 75 ? 14.516 12.298 -2.563 1.00 89.25 75 ASP A N 1
ATOM 580 C CA . ASP A 1 75 ? 15.282 13.189 -3.451 1.00 89.25 75 ASP A CA 1
ATOM 581 C C . ASP A 1 75 ? 14.512 14.450 -3.882 1.00 89.25 75 ASP A C 1
ATOM 583 O O . ASP A 1 75 ? 14.700 14.961 -4.982 1.00 89.25 75 ASP A O 1
ATOM 587 N N . ASP A 1 76 ? 13.550 14.901 -3.062 1.00 82.50 76 ASP A N 1
ATOM 588 C CA . ASP A 1 76 ? 12.670 16.062 -3.326 1.00 82.50 76 ASP A CA 1
ATOM 589 C C . ASP A 1 76 ? 12.053 16.077 -4.747 1.00 82.50 76 ASP A C 1
ATOM 591 O O . ASP A 1 76 ? 11.645 17.110 -5.282 1.00 82.50 76 ASP A O 1
ATOM 595 N N . SER A 1 77 ? 11.987 14.904 -5.387 1.00 82.62 77 SER A N 1
ATOM 596 C CA . SER A 1 77 ? 11.645 14.790 -6.797 1.00 82.62 77 SER A CA 1
ATOM 597 C C . SER A 1 77 ? 10.173 15.147 -6.997 1.00 82.62 77 SER A C 1
ATOM 599 O O . SER A 1 77 ? 9.302 14.684 -6.241 1.00 82.62 77 SER A O 1
ATOM 601 N N . PRO A 1 78 ? 9.842 15.948 -8.026 1.00 80.00 78 PRO A N 1
ATOM 602 C CA . PRO A 1 78 ? 8.503 16.501 -8.169 1.00 80.00 78 PRO A CA 1
ATOM 603 C C . PRO A 1 78 ? 7.465 15.421 -8.493 1.00 80.00 78 PRO A C 1
ATOM 605 O O . PRO A 1 78 ? 6.303 15.552 -8.089 1.00 80.00 78 PRO A O 1
ATOM 608 N N . ASN A 1 79 ? 7.857 14.344 -9.185 1.00 89.94 79 ASN A N 1
ATOM 609 C CA . ASN A 1 79 ? 6.965 13.244 -9.534 1.00 89.94 79 ASN A CA 1
ATOM 610 C C . ASN A 1 79 ? 7.671 11.877 -9.670 1.00 89.94 79 ASN A C 1
ATOM 612 O O . ASN A 1 79 ? 8.886 11.791 -9.808 1.00 89.94 79 ASN A O 1
ATOM 616 N N . LEU A 1 80 ? 6.870 10.805 -9.617 1.00 94.81 80 LEU A N 1
ATOM 617 C CA . LEU A 1 80 ? 7.319 9.408 -9.726 1.00 94.81 80 LEU A CA 1
ATOM 618 C C . LEU A 1 80 ? 7.992 9.070 -11.069 1.00 94.81 80 LEU A C 1
ATOM 620 O O . LEU A 1 80 ? 8.834 8.177 -11.116 1.00 94.81 80 LEU A O 1
ATOM 624 N N . VAL A 1 81 ? 7.570 9.706 -12.164 1.00 94.94 81 VAL A N 1
ATOM 625 C CA . VAL A 1 81 ? 8.099 9.400 -13.501 1.00 94.94 81 VAL A CA 1
ATOM 626 C C . VAL A 1 81 ? 9.530 9.908 -13.613 1.00 94.94 81 VAL A C 1
ATOM 628 O O . VAL A 1 81 ? 10.399 9.131 -13.993 1.00 94.94 81 VAL A O 1
ATOM 631 N N . ASP A 1 82 ? 9.777 11.145 -13.183 1.00 95.38 82 ASP A N 1
ATOM 632 C CA . ASP A 1 82 ? 11.116 11.739 -13.182 1.00 95.38 82 ASP A CA 1
ATOM 633 C C . ASP A 1 82 ? 12.067 10.917 -12.299 1.00 95.38 82 ASP A C 1
ATOM 635 O O . ASP A 1 82 ? 13.119 10.498 -12.768 1.00 95.38 82 ASP A O 1
ATOM 639 N N . PHE A 1 83 ? 11.648 10.546 -11.079 1.00 97.25 83 PHE A N 1
ATOM 640 C CA . PHE A 1 83 ? 12.457 9.677 -10.210 1.00 97.25 83 PHE A CA 1
ATOM 641 C C . PHE A 1 83 ? 12.765 8.318 -10.870 1.00 97.25 83 PHE A C 1
ATOM 643 O O . PHE A 1 83 ? 13.856 7.777 -10.758 1.00 97.25 83 PHE A O 1
ATOM 650 N N . ASN A 1 84 ? 11.810 7.714 -11.581 1.00 98.00 84 ASN A N 1
ATOM 651 C CA . ASN A 1 84 ? 12.087 6.461 -12.285 1.00 98.00 84 ASN A CA 1
ATOM 652 C C . ASN A 1 84 ? 13.137 6.642 -13.393 1.00 98.00 84 ASN A C 1
ATOM 654 O O . ASN A 1 84 ? 13.968 5.762 -13.601 1.00 98.00 84 ASN A O 1
ATOM 658 N N . ASP A 1 85 ? 13.058 7.736 -14.141 1.00 97.50 85 ASP A N 1
ATOM 659 C CA . ASP A 1 85 ? 13.854 7.939 -15.351 1.00 97.50 85 ASP A CA 1
ATOM 660 C C . ASP A 1 85 ? 15.241 8.542 -15.073 1.00 97.50 85 ASP A C 1
ATOM 662 O O . ASP A 1 85 ? 16.142 8.392 -15.899 1.00 97.50 85 ASP A O 1
ATOM 666 N N . GLU A 1 86 ? 15.438 9.164 -13.910 1.00 97.00 86 GLU A N 1
ATOM 667 C CA . GLU A 1 86 ? 16.694 9.821 -13.523 1.00 97.00 86 GLU A CA 1
ATOM 668 C C . GLU A 1 86 ? 17.544 9.003 -12.533 1.00 97.00 86 GLU A C 1
ATOM 670 O O . GLU A 1 86 ? 18.732 9.289 -12.369 1.00 97.00 86 GLU A O 1
ATOM 675 N N . HIS A 1 87 ? 16.989 7.939 -11.940 1.00 97.62 87 HIS A N 1
ATOM 676 C CA . HIS A 1 87 ? 17.672 7.114 -10.936 1.00 97.62 87 HIS A CA 1
ATOM 677 C C . HIS A 1 87 ? 18.026 5.714 -11.435 1.00 97.62 87 HIS A C 1
ATOM 679 O O . HIS A 1 87 ? 17.500 5.202 -12.422 1.00 97.62 87 HIS A O 1
ATOM 685 N N . THR A 1 88 ? 18.937 5.055 -10.724 1.00 98.25 88 THR A N 1
ATOM 686 C CA . THR A 1 88 ? 19.277 3.650 -10.958 1.00 98.25 88 THR A CA 1
ATOM 687 C C . THR A 1 88 ? 18.155 2.716 -10.502 1.00 98.25 88 THR A C 1
ATOM 689 O O . THR A 1 88 ? 17.362 3.035 -9.619 1.00 98.25 88 THR A O 1
ATOM 692 N N . HIS A 1 89 ? 18.136 1.491 -11.036 1.00 98.56 89 HIS A N 1
ATOM 693 C CA . HIS A 1 89 ? 17.184 0.458 -10.610 1.00 98.56 89 HIS A CA 1
ATOM 694 C C . HIS A 1 89 ? 17.189 0.228 -9.092 1.00 98.56 89 HIS A C 1
ATOM 696 O O . HIS A 1 89 ? 16.132 0.090 -8.485 1.00 98.56 89 HIS A O 1
ATOM 702 N N . ALA A 1 90 ? 18.371 0.219 -8.471 1.00 98.44 90 ALA A N 1
ATOM 703 C CA . ALA A 1 90 ? 18.513 0.003 -7.035 1.00 98.44 90 ALA A CA 1
ATOM 704 C C . ALA A 1 90 ? 17.875 1.136 -6.213 1.00 98.44 90 ALA A C 1
ATOM 706 O O . ALA A 1 90 ? 17.195 0.870 -5.224 1.00 98.44 90 ALA A O 1
ATOM 707 N N . GLU A 1 91 ? 18.042 2.388 -6.642 1.00 98.12 91 GLU A N 1
ATOM 708 C CA . GLU A 1 91 ? 17.396 3.551 -6.019 1.00 98.12 91 GLU A CA 1
ATOM 709 C C . GLU A 1 91 ? 15.879 3.519 -6.219 1.00 98.12 91 GLU A C 1
ATOM 711 O O . GLU A 1 91 ? 15.124 3.776 -5.281 1.00 98.12 91 GLU A O 1
ATOM 716 N N . VAL A 1 92 ? 15.416 3.097 -7.400 1.00 98.44 92 VAL A N 1
ATOM 717 C CA . VAL A 1 92 ? 13.993 2.832 -7.634 1.00 98.44 92 VAL A CA 1
ATOM 718 C C . VAL A 1 92 ? 13.495 1.732 -6.690 1.00 98.44 92 VAL A C 1
ATOM 720 O O . VAL A 1 92 ? 12.444 1.891 -6.082 1.00 98.44 92 VAL A O 1
ATOM 723 N N . MET A 1 93 ? 14.232 0.643 -6.463 1.00 98.56 93 MET A N 1
ATOM 724 C CA . MET A 1 93 ? 13.809 -0.384 -5.498 1.00 98.56 93 MET A CA 1
ATOM 725 C C . MET A 1 93 ? 13.726 0.155 -4.063 1.00 98.56 93 MET A C 1
ATOM 727 O O . MET A 1 93 ? 12.765 -0.168 -3.365 1.00 98.56 93 MET A O 1
ATOM 731 N N . ALA A 1 94 ? 14.646 1.035 -3.656 1.00 97.69 94 ALA A N 1
ATOM 732 C CA . ALA A 1 94 ? 14.577 1.716 -2.362 1.00 97.69 94 ALA A CA 1
ATOM 733 C C . ALA A 1 94 ? 13.341 2.630 -2.245 1.00 97.69 94 ALA A C 1
ATOM 735 O O . ALA A 1 94 ? 12.693 2.664 -1.196 1.00 97.69 94 ALA A O 1
ATOM 736 N N . LEU A 1 95 ? 12.957 3.313 -3.330 1.00 97.75 95 LEU A N 1
ATOM 737 C CA . LEU A 1 95 ? 11.693 4.050 -3.413 1.00 97.75 95 LEU A CA 1
ATOM 738 C C . LEU A 1 95 ? 10.487 3.130 -3.163 1.00 97.75 95 LEU A C 1
ATOM 740 O O . LEU A 1 95 ? 9.590 3.489 -2.397 1.00 97.75 95 LEU A O 1
ATOM 744 N N . TRP A 1 96 ? 10.457 1.951 -3.790 1.00 98.00 96 TRP A N 1
ATOM 745 C CA . TRP A 1 96 ? 9.374 0.980 -3.606 1.00 98.00 96 TRP A CA 1
ATOM 746 C C . TRP A 1 96 ? 9.311 0.432 -2.181 1.00 98.00 96 TRP A C 1
ATOM 748 O O . TRP A 1 96 ? 8.216 0.322 -1.625 1.00 98.00 96 TRP A O 1
ATOM 758 N N . ASP A 1 97 ? 10.458 0.132 -1.573 1.00 96.50 97 ASP A N 1
ATOM 759 C CA . ASP A 1 97 ? 10.518 -0.308 -0.179 1.00 96.50 97 ASP A CA 1
ATOM 760 C C . ASP A 1 97 ? 9.987 0.785 0.759 1.00 96.50 97 ASP A C 1
ATOM 762 O O . ASP A 1 97 ? 9.129 0.505 1.599 1.00 96.50 97 ASP A O 1
ATOM 766 N N . LYS A 1 98 ? 10.373 2.051 0.541 1.00 95.50 98 LYS A N 1
ATOM 767 C CA . LYS A 1 98 ? 9.853 3.180 1.323 1.00 95.50 98 LYS A CA 1
ATOM 768 C C . LYS A 1 98 ? 8.353 3.396 1.120 1.00 95.50 98 LYS A C 1
ATOM 770 O O . LYS A 1 98 ? 7.629 3.657 2.076 1.00 95.50 98 LYS A O 1
ATOM 775 N N . ALA A 1 99 ? 7.850 3.269 -0.106 1.00 95.56 99 ALA A N 1
ATOM 776 C CA . ALA A 1 99 ? 6.419 3.381 -0.381 1.00 95.56 99 ALA A CA 1
ATOM 777 C C . ALA A 1 99 ? 5.609 2.281 0.325 1.00 95.56 99 ALA A C 1
ATOM 779 O O . ALA A 1 99 ? 4.523 2.550 0.840 1.00 95.56 99 ALA A O 1
ATOM 780 N N . ARG A 1 100 ? 6.141 1.053 0.382 1.00 93.19 100 ARG A N 1
ATOM 781 C CA . ARG A 1 100 ? 5.526 -0.063 1.115 1.00 93.19 100 ARG A CA 1
ATOM 782 C C . ARG A 1 100 ? 5.576 0.150 2.625 1.00 93.19 100 ARG A C 1
ATOM 784 O O . ARG A 1 100 ? 4.579 -0.132 3.276 1.00 93.19 100 ARG A O 1
ATOM 791 N N . GLU A 1 101 ? 6.663 0.701 3.161 1.00 90.62 101 GLU A N 1
ATOM 792 C CA . GLU A 1 101 ? 6.753 1.118 4.568 1.00 90.62 101 GLU A CA 1
ATOM 793 C C . GLU A 1 101 ? 5.672 2.158 4.902 1.00 90.62 101 GLU A C 1
ATOM 795 O O . GLU A 1 101 ? 4.920 1.982 5.855 1.00 90.62 101 GLU A O 1
ATOM 800 N N . LEU A 1 102 ? 5.521 3.201 4.075 1.00 90.88 102 LEU A N 1
ATOM 801 C CA . LEU A 1 102 ? 4.498 4.236 4.271 1.00 90.88 102 LEU A CA 1
ATOM 802 C C . LEU A 1 102 ? 3.068 3.679 4.173 1.00 90.88 102 LEU A C 1
ATOM 804 O O . LEU A 1 102 ? 2.183 4.125 4.903 1.00 90.88 102 LEU A O 1
ATOM 808 N N . ALA A 1 103 ? 2.827 2.723 3.272 1.00 90.00 103 ALA A N 1
ATOM 809 C CA . ALA A 1 103 ? 1.537 2.049 3.164 1.00 90.00 103 ALA A CA 1
ATOM 810 C C . ALA A 1 103 ? 1.268 1.143 4.377 1.00 90.00 103 ALA A C 1
ATOM 812 O O . ALA A 1 103 ? 0.176 1.193 4.939 1.00 90.00 103 ALA A O 1
ATOM 813 N N . GLY A 1 104 ? 2.267 0.373 4.818 1.00 86.12 104 GLY A N 1
ATOM 814 C CA . GLY A 1 104 ? 2.189 -0.479 6.005 1.00 86.12 104 GLY A CA 1
ATOM 815 C C . GLY A 1 104 ? 1.928 0.321 7.278 1.00 86.12 104 GLY A C 1
ATOM 816 O O . GLY A 1 104 ? 0.992 0.008 8.002 1.00 86.12 104 GLY A O 1
ATOM 817 N N . ALA A 1 105 ? 2.648 1.425 7.489 1.00 85.81 105 ALA A N 1
ATOM 818 C CA . ALA A 1 105 ? 2.504 2.284 8.666 1.00 85.81 105 ALA A CA 1
ATOM 819 C C . ALA A 1 105 ? 1.113 2.929 8.817 1.00 85.81 105 ALA A C 1
ATOM 821 O O . ALA A 1 105 ? 0.755 3.358 9.910 1.00 85.81 105 ALA A O 1
ATOM 822 N N . ARG A 1 106 ? 0.316 3.005 7.741 1.00 86.00 106 ARG A N 1
ATOM 823 C CA . ARG A 1 106 ? -1.095 3.419 7.826 1.00 86.00 106 ARG A CA 1
ATOM 824 C C . ARG A 1 106 ? -1.984 2.312 8.397 1.00 86.00 106 ARG A C 1
ATOM 826 O O . ARG A 1 106 ? -2.940 2.594 9.113 1.00 86.00 106 ARG A O 1
ATOM 833 N N . LEU A 1 107 ? -1.704 1.066 8.031 1.00 84.38 107 LEU A N 1
ATOM 834 C CA . LEU A 1 107 ? -2.536 -0.096 8.352 1.00 84.38 107 LEU A CA 1
ATOM 835 C C . LEU A 1 107 ? -2.141 -0.776 9.660 1.00 84.38 107 LEU A C 1
ATOM 837 O O . LEU A 1 107 ? -2.967 -1.452 10.266 1.00 84.38 107 LEU A O 1
ATOM 841 N N . PHE A 1 108 ? -0.889 -0.600 10.063 1.00 86.50 108 PHE A N 1
ATOM 842 C CA . PHE A 1 108 ? -0.221 -1.355 11.107 1.00 86.50 108 PHE A CA 1
ATOM 843 C C . PHE A 1 108 ? 0.581 -0.367 11.964 1.00 86.50 108 PHE A C 1
ATOM 845 O O . PHE A 1 108 ? 1.489 0.307 11.466 1.00 86.50 108 PHE A O 1
ATOM 852 N N . ASN A 1 109 ? 0.228 -0.225 13.242 1.00 80.44 109 ASN A N 1
ATOM 853 C CA . ASN A 1 109 ? 0.964 0.594 14.204 1.00 80.44 109 ASN A CA 1
ATOM 854 C C . ASN A 1 109 ? 2.250 -0.113 14.665 1.00 80.44 109 ASN A C 1
ATOM 856 O O . ASN A 1 109 ? 2.603 -1.207 14.223 1.00 80.44 109 ASN A O 1
ATOM 860 N N . CYS A 1 110 ? 2.969 0.519 15.589 1.00 69.56 110 CYS A N 1
ATOM 861 C CA . CYS A 1 110 ? 4.213 -0.022 16.126 1.00 69.56 110 CYS A CA 1
ATOM 862 C C . CYS A 1 110 ? 4.033 -1.344 16.896 1.00 69.56 110 CYS A C 1
ATOM 864 O O . CYS A 1 110 ? 4.988 -2.112 16.983 1.00 69.56 110 CYS A O 1
ATOM 866 N N . CYS A 1 111 ? 2.839 -1.655 17.417 1.00 74.12 111 CYS A N 1
ATOM 867 C CA . CYS A 1 111 ? 2.580 -2.925 18.106 1.00 74.12 111 CYS A CA 1
ATOM 868 C C . CYS A 1 111 ? 2.639 -4.127 17.155 1.00 74.12 111 CYS A C 1
ATOM 870 O O . CYS A 1 111 ? 2.949 -5.233 17.586 1.00 74.12 111 CYS A O 1
ATOM 872 N N . THR A 1 112 ? 2.404 -3.893 15.865 1.00 74.75 112 THR A N 1
ATOM 873 C CA . THR A 1 112 ? 2.471 -4.905 14.801 1.00 74.75 112 THR A CA 1
ATOM 874 C C . THR A 1 112 ? 3.782 -4.834 14.007 1.00 74.75 112 THR A C 1
ATOM 876 O O . THR A 1 112 ? 3.893 -5.445 12.948 1.00 74.75 112 THR A O 1
ATOM 879 N N . ASP A 1 113 ? 4.777 -4.076 14.493 1.00 78.69 113 ASP A N 1
ATOM 880 C CA . ASP A 1 113 ? 6.031 -3.778 13.778 1.00 78.69 113 ASP A CA 1
ATOM 881 C C . ASP A 1 113 ? 5.790 -3.203 12.367 1.00 78.69 113 ASP A C 1
ATOM 883 O O . ASP A 1 113 ? 6.534 -3.462 11.422 1.00 78.69 113 ASP A O 1
ATOM 887 N N . HIS A 1 114 ? 4.687 -2.460 12.198 1.00 77.75 114 HIS A N 1
ATOM 888 C CA . HIS A 1 114 ? 4.222 -1.938 10.907 1.00 77.75 114 HIS A CA 1
ATOM 889 C C . HIS A 1 114 ? 4.049 -3.012 9.814 1.00 77.75 114 HIS A C 1
ATOM 891 O O . HIS A 1 114 ? 4.030 -2.706 8.616 1.00 77.75 114 HIS A O 1
ATOM 897 N N . ALA A 1 115 ? 3.911 -4.274 10.223 1.00 77.88 115 ALA A N 1
ATOM 898 C CA . ALA A 1 115 ? 3.829 -5.433 9.359 1.00 77.88 115 ALA A CA 1
ATOM 899 C C . ALA A 1 115 ? 2.441 -6.072 9.422 1.00 77.88 115 ALA A C 1
ATOM 901 O O . ALA A 1 115 ? 1.687 -5.933 10.382 1.00 77.88 115 ALA A O 1
ATOM 902 N N . THR A 1 116 ? 2.109 -6.815 8.369 1.00 83.94 116 THR A N 1
ATOM 903 C CA . THR A 1 116 ? 0.869 -7.588 8.331 1.00 83.94 116 THR A CA 1
ATOM 904 C C . THR A 1 116 ? 0.883 -8.646 9.439 1.00 83.94 116 THR A C 1
ATOM 906 O O . THR A 1 116 ? 1.801 -9.471 9.456 1.00 83.94 116 THR A O 1
ATOM 909 N N . PRO A 1 117 ? -0.109 -8.658 10.348 1.00 89.12 117 PRO A N 1
ATOM 910 C CA . PRO A 1 117 ? -0.170 -9.643 11.413 1.00 89.12 117 PRO A CA 1
ATOM 911 C C . PRO A 1 117 ? -0.580 -11.014 10.860 1.00 89.12 117 PRO A C 1
ATOM 913 O O . PRO A 1 117 ? -1.084 -11.144 9.741 1.00 89.12 117 PRO A O 1
ATOM 916 N N . ASP A 1 118 ? -0.405 -12.058 11.668 1.00 92.00 118 ASP A N 1
ATOM 917 C CA . ASP A 1 118 ? -0.961 -13.374 11.356 1.00 92.00 118 ASP A CA 1
ATOM 918 C C . ASP A 1 118 ? -2.488 -13.353 11.521 1.00 92.00 118 ASP A C 1
ATOM 920 O O . ASP A 1 118 ? -3.020 -13.548 12.617 1.00 92.00 118 ASP A O 1
ATOM 924 N N . TRP A 1 119 ? -3.195 -13.136 10.408 1.00 93.94 119 TRP A N 1
ATOM 925 C CA . TRP A 1 119 ? -4.659 -13.093 10.358 1.00 93.94 119 TRP A CA 1
ATOM 926 C C . TRP A 1 119 ? -5.330 -14.351 10.907 1.00 93.94 119 TRP A C 1
ATOM 928 O O . TRP A 1 119 ? -6.468 -14.288 11.367 1.00 93.94 119 TRP A O 1
ATOM 938 N N . THR A 1 120 ? -4.639 -15.497 10.926 1.00 95.88 120 THR A N 1
ATOM 939 C CA . THR A 1 120 ? -5.220 -16.746 11.432 1.00 95.88 120 THR A CA 1
ATOM 940 C C . THR A 1 120 ? -5.486 -16.715 12.939 1.00 95.88 120 THR A C 1
ATOM 942 O O . THR A 1 120 ? -6.293 -17.520 13.418 1.00 95.88 120 THR A O 1
ATOM 945 N N . ARG A 1 121 ? -4.885 -15.768 13.675 1.00 96.56 121 ARG A N 1
ATOM 946 C CA . ARG A 1 121 ? -5.102 -15.542 15.113 1.00 96.56 121 ARG A CA 1
ATOM 947 C C . ARG A 1 121 ? -6.415 -14.820 15.427 1.00 96.56 121 ARG A C 1
ATOM 949 O O . ARG A 1 121 ? -6.879 -14.908 16.563 1.00 96.56 121 ARG A O 1
ATOM 956 N N . PHE A 1 122 ? -7.018 -14.158 14.441 1.00 97.31 122 PHE A N 1
ATOM 957 C CA . PHE A 1 122 ? -8.182 -13.297 14.636 1.00 97.31 122 PHE A CA 1
ATOM 958 C C . PHE A 1 122 ? -9.464 -13.897 14.049 1.00 97.31 122 PHE A C 1
ATOM 960 O O . PHE A 1 122 ? -9.412 -14.705 13.118 1.00 97.31 122 PHE A O 1
ATOM 967 N N . ASP A 1 123 ? -10.617 -13.520 14.598 1.00 97.94 123 ASP A N 1
ATOM 968 C CA . ASP A 1 123 ? -11.949 -13.883 14.085 1.00 97.94 123 ASP A CA 1
ATOM 969 C C . ASP A 1 123 ? -12.873 -12.681 13.815 1.00 97.94 123 ASP A C 1
ATOM 971 O O . ASP A 1 123 ? -13.968 -12.858 13.277 1.00 97.94 123 ASP A O 1
ATOM 975 N N . GLY A 1 124 ? -12.406 -11.462 14.091 1.00 97.81 124 GLY A N 1
ATOM 976 C CA . GLY A 1 124 ? -13.097 -10.222 13.762 1.00 97.81 124 GLY A CA 1
ATOM 977 C C . GLY A 1 124 ? -12.211 -8.990 13.918 1.00 97.81 124 GLY A C 1
ATOM 978 O O . GLY A 1 124 ? -11.148 -9.038 14.537 1.00 97.81 124 GLY A O 1
ATOM 979 N N . LEU A 1 125 ? -12.665 -7.878 13.348 1.00 98.19 125 LEU A N 1
ATOM 980 C CA . LEU A 1 125 ? -12.066 -6.554 13.491 1.00 98.19 125 LEU A CA 1
ATOM 981 C C . LEU A 1 125 ? -13.070 -5.594 14.131 1.00 98.19 125 LEU A C 1
ATOM 983 O O . LEU A 1 125 ? -14.260 -5.637 13.820 1.00 98.19 125 LEU A O 1
ATOM 987 N N . GLU A 1 126 ? -12.591 -4.686 14.970 1.00 97.81 126 GLU A N 1
ATOM 988 C CA . GLU A 1 126 ? -13.412 -3.691 15.657 1.00 97.81 126 GLU A CA 1
ATOM 989 C C . GLU A 1 126 ? -12.797 -2.301 15.541 1.00 97.81 126 GLU A C 1
ATOM 991 O O . GLU A 1 126 ? -11.612 -2.126 15.791 1.00 97.81 126 GLU A O 1
ATOM 996 N N . LEU A 1 127 ? -13.609 -1.302 15.203 1.00 98.12 127 LEU A N 1
ATOM 997 C CA . LEU A 1 127 ? -13.243 0.109 15.306 1.00 98.12 127 LEU A CA 1
ATOM 998 C C . LEU A 1 127 ? -13.794 0.693 16.610 1.00 98.12 127 LEU A C 1
ATOM 1000 O O . LEU A 1 127 ? -15.013 0.812 16.753 1.00 98.12 127 LEU A O 1
ATOM 1004 N N . GLY A 1 128 ? -12.902 1.080 17.521 1.00 97.62 128 GLY A N 1
ATOM 1005 C CA . GLY A 1 128 ? -13.236 1.688 18.810 1.00 97.62 128 GLY A CA 1
ATOM 1006 C C . GLY A 1 128 ? -12.740 3.131 18.922 1.00 97.62 128 GLY A C 1
ATOM 1007 O O . GLY A 1 128 ? -11.725 3.500 18.333 1.00 97.62 128 GLY A O 1
ATOM 1008 N N . GLY A 1 129 ? -13.469 3.962 19.670 1.00 97.75 129 GLY A N 1
ATOM 1009 C CA . GLY A 1 129 ? -13.044 5.316 20.031 1.00 97.75 129 GLY A CA 1
ATOM 1010 C C . GLY A 1 129 ? -12.118 5.286 21.243 1.00 97.75 129 GLY A C 1
ATOM 1011 O O . GLY A 1 129 ? -12.318 4.477 22.157 1.00 97.75 129 GLY A O 1
ATOM 1012 N N . CYS A 1 130 ? -11.099 6.143 21.242 1.00 97.25 130 CYS A N 1
ATOM 1013 C CA . CYS A 1 130 ? -10.058 6.171 22.264 1.00 97.25 130 CYS A CA 1
ATOM 1014 C C . CYS A 1 130 ? -9.689 7.594 22.699 1.00 97.25 130 CYS A C 1
ATOM 1016 O O . CYS A 1 130 ? -9.827 8.552 21.934 1.00 97.25 130 CYS A O 1
ATOM 1018 N N . THR A 1 131 ? -9.188 7.716 23.926 1.00 97.12 131 THR A N 1
ATOM 1019 C CA . THR A 1 131 ? -8.519 8.919 24.452 1.00 97.12 131 THR A CA 1
ATOM 1020 C C . THR A 1 131 ? -7.134 8.561 24.987 1.00 97.12 131 THR A C 1
ATOM 1022 O O . THR A 1 131 ? -6.888 7.406 25.351 1.00 97.12 131 THR A O 1
ATOM 1025 N N . ASP A 1 132 ? -6.228 9.536 25.027 1.00 94.81 132 ASP A N 1
ATOM 1026 C CA . ASP A 1 132 ? -4.901 9.409 25.638 1.00 94.81 132 ASP A CA 1
ATOM 1027 C C . ASP A 1 132 ? -4.888 10.150 26.982 1.00 94.81 132 ASP A C 1
ATOM 1029 O O . ASP A 1 132 ? -5.007 11.373 27.037 1.00 94.81 132 ASP A O 1
ATOM 1033 N N . ASP A 1 133 ? -4.761 9.399 28.076 1.00 93.88 133 ASP A N 1
ATOM 1034 C CA . ASP A 1 133 ? -4.619 9.954 29.422 1.00 93.88 133 ASP A CA 1
ATOM 1035 C C . ASP A 1 133 ? -3.226 9.622 29.962 1.00 93.88 133 ASP A C 1
ATOM 1037 O O . ASP A 1 133 ? -2.930 8.481 30.318 1.00 93.88 133 ASP A O 1
ATOM 1041 N N . GLU A 1 134 ? -2.343 10.621 29.975 1.00 91.12 134 GLU A N 1
ATOM 1042 C CA . GLU A 1 134 ? -0.961 10.509 30.465 1.00 91.12 134 GLU A CA 1
ATOM 1043 C C . GLU A 1 134 ? -0.134 9.371 29.819 1.00 91.12 134 GLU A C 1
ATOM 1045 O O . GLU A 1 134 ? 0.736 8.777 30.461 1.00 91.12 134 GLU A O 1
ATOM 1050 N N . GLY A 1 135 ? -0.363 9.078 28.534 1.00 87.56 135 GLY A N 1
ATOM 1051 C CA . GLY A 1 135 ? 0.324 8.019 27.792 1.00 87.56 135 GLY A CA 1
ATOM 1052 C C . GLY A 1 135 ? -0.357 6.651 27.883 1.00 87.56 135 GLY A C 1
ATOM 1053 O O . GLY A 1 135 ? 0.195 5.668 27.382 1.00 87.56 135 GLY A O 1
ATOM 1054 N N . TYR A 1 136 ? -1.533 6.570 28.512 1.00 89.25 136 TYR A N 1
ATOM 1055 C CA . TYR A 1 136 ? -2.376 5.380 28.523 1.00 89.25 136 TYR A CA 1
ATOM 1056 C C . TYR A 1 136 ? -3.565 5.555 27.581 1.00 89.25 136 TYR A C 1
ATOM 1058 O O . TYR A 1 136 ? -4.373 6.473 27.717 1.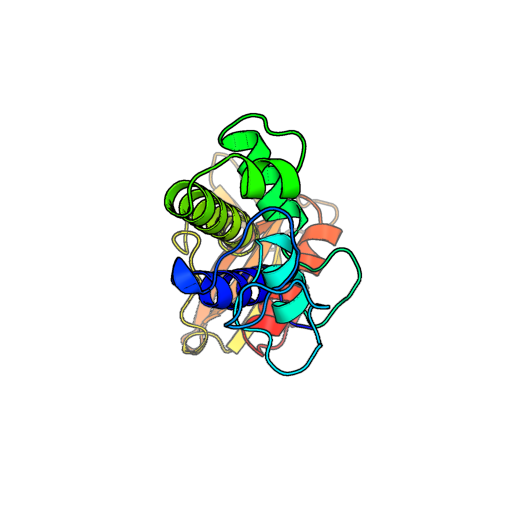00 89.25 136 TYR A O 1
ATOM 1066 N N . THR A 1 137 ? -3.714 4.610 26.656 1.00 91.81 137 THR A N 1
ATOM 1067 C CA . THR A 1 137 ? -4.876 4.548 25.771 1.00 91.81 137 THR A CA 1
ATOM 1068 C C . THR A 1 137 ? -6.084 3.973 26.505 1.00 91.81 137 THR A C 1
ATOM 1070 O O . THR A 1 137 ? -6.076 2.810 26.915 1.00 91.81 137 THR A O 1
ATOM 1073 N N . ASN A 1 138 ? -7.147 4.769 26.619 1.00 94.44 138 ASN A N 1
ATOM 1074 C CA . ASN A 1 138 ? -8.441 4.333 27.138 1.00 94.44 138 ASN A CA 1
ATOM 1075 C C . ASN A 1 138 ? -9.399 4.074 25.970 1.00 94.44 138 ASN A C 1
ATOM 1077 O O . ASN A 1 138 ? -9.755 5.004 25.251 1.00 94.44 138 ASN A O 1
ATOM 1081 N N . GLY A 1 139 ? -9.807 2.817 25.774 1.00 94.06 139 GLY A N 1
ATOM 1082 C CA . GLY A 1 139 ? -10.770 2.421 24.739 1.00 94.06 139 GLY A CA 1
ATOM 1083 C C . GLY A 1 139 ? -12.231 2.461 25.204 1.00 94.06 139 GLY A C 1
ATOM 1084 O O . GLY A 1 139 ? -12.522 2.640 26.386 1.00 94.06 139 GLY A O 1
ATOM 1085 N N . GLY A 1 140 ? -13.161 2.246 24.267 1.00 94.12 140 GLY A N 1
ATOM 1086 C CA . GLY A 1 140 ? -14.606 2.218 24.543 1.00 94.12 140 GLY A CA 1
ATOM 1087 C C . GLY A 1 140 ? -15.237 3.605 24.695 1.00 94.12 140 GLY A C 1
ATOM 1088 O O . GLY A 1 140 ? -16.277 3.746 25.340 1.00 94.12 140 GLY A O 1
ATOM 1089 N N . ILE A 1 141 ? -14.597 4.627 24.128 1.00 97.69 141 ILE A N 1
ATOM 1090 C CA . ILE A 1 141 ? -15.054 6.014 24.180 1.00 97.69 141 ILE A CA 1
ATOM 1091 C C . ILE A 1 141 ? -16.073 6.261 23.062 1.00 97.69 141 ILE A C 1
ATOM 1093 O O . ILE A 1 141 ? -15.870 5.831 21.924 1.00 97.69 141 ILE A O 1
ATOM 1097 N N . ASP A 1 142 ? -17.169 6.958 23.386 1.00 97.31 142 ASP A N 1
ATOM 1098 C CA . ASP A 1 142 ? -18.156 7.410 22.396 1.00 97.31 142 ASP A CA 1
ATOM 1099 C C . ASP A 1 142 ? -17.463 8.273 21.340 1.00 97.31 142 ASP A C 1
ATOM 1101 O O . ASP A 1 142 ? -16.622 9.116 21.653 1.00 97.31 142 ASP A O 1
ATOM 1105 N N . ARG A 1 143 ? -17.833 8.089 20.076 1.00 96.44 143 ARG A N 1
ATOM 1106 C CA . ARG A 1 143 ? -17.221 8.766 18.931 1.00 96.44 143 ARG A CA 1
ATOM 1107 C C . ARG A 1 143 ? -17.097 10.273 19.094 1.00 96.44 143 ARG A C 1
ATOM 1109 O O . ARG A 1 143 ? -16.140 10.847 18.584 1.00 96.44 143 ARG A O 1
ATOM 1116 N N . LYS A 1 144 ? -18.068 10.930 19.731 1.00 96.81 144 LYS A N 1
ATOM 1117 C CA . LYS A 1 144 ? -18.053 12.394 19.893 1.00 96.81 144 LYS A CA 1
ATOM 1118 C C . LYS A 1 144 ? -17.012 12.867 20.919 1.00 96.81 144 LYS A C 1
ATOM 1120 O O . LYS A 1 144 ? -16.639 14.036 20.885 1.00 96.81 144 LYS A O 1
ATOM 1125 N N . ASP A 1 145 ? -16.608 11.973 21.819 1.00 97.31 145 ASP A N 1
ATOM 1126 C CA . ASP A 1 145 ? -15.704 12.227 22.940 1.00 97.31 145 ASP A CA 1
ATOM 1127 C C . ASP A 1 145 ? -14.308 11.616 22.687 1.00 97.31 145 ASP A C 1
ATOM 1129 O O . ASP A 1 145 ? -13.385 11.843 23.464 1.00 97.31 145 ASP A O 1
ATOM 1133 N N . ALA A 1 146 ? -14.147 10.848 21.604 1.00 97.62 146 ALA A N 1
ATOM 1134 C CA . ALA A 1 146 ? -12.889 10.229 21.211 1.00 97.62 146 ALA A CA 1
ATOM 1135 C C . ALA A 1 146 ? -11.889 11.260 20.650 1.00 97.62 146 ALA A C 1
ATOM 1137 O O . ALA A 1 146 ? -12.235 12.114 19.832 1.00 97.62 146 ALA A O 1
ATOM 1138 N N . GLU A 1 147 ? -10.625 11.140 21.051 1.00 97.38 147 GLU A N 1
ATOM 1139 C CA . GLU A 1 147 ? -9.507 11.942 20.533 1.00 97.38 147 GLU A CA 1
ATOM 1140 C C . GLU A 1 147 ? -8.862 11.300 19.298 1.00 97.38 147 GLU A C 1
ATOM 1142 O O . GLU A 1 147 ? -8.276 11.988 18.457 1.00 97.38 147 GLU A O 1
ATOM 1147 N N . PHE A 1 148 ? -8.966 9.976 19.200 1.00 96.62 148 PHE A N 1
ATOM 1148 C CA . PHE A 1 148 ? -8.557 9.162 18.063 1.00 96.62 148 PHE A CA 1
ATOM 1149 C C . PHE A 1 148 ? -9.339 7.843 18.065 1.00 96.62 148 PHE A C 1
ATOM 1151 O O . PHE A 1 148 ? -10.168 7.580 18.938 1.00 96.62 148 PHE A O 1
ATOM 1158 N N . PHE A 1 149 ? -9.083 7.009 17.068 1.00 97.38 149 PHE A N 1
ATOM 1159 C CA . PHE A 1 149 ? -9.736 5.726 16.887 1.00 97.38 149 PHE A CA 1
ATOM 1160 C C . PHE A 1 149 ? -8.701 4.630 16.723 1.00 97.38 149 PHE A C 1
ATOM 1162 O O . PHE A 1 149 ? -7.720 4.814 16.007 1.00 97.38 149 PHE A O 1
ATOM 1169 N N . THR A 1 150 ? -8.956 3.477 17.322 1.00 96.44 150 THR A N 1
ATOM 1170 C CA . THR A 1 150 ? -8.106 2.296 17.182 1.00 96.44 150 THR A CA 1
ATOM 1171 C C . THR A 1 150 ? -8.890 1.202 16.480 1.00 96.44 150 THR A C 1
ATOM 1173 O O . THR A 1 150 ? -10.071 0.979 16.764 1.00 96.44 150 THR A O 1
ATOM 1176 N N . ILE A 1 151 ? -8.233 0.512 15.552 1.00 97.38 151 ILE A N 1
ATOM 1177 C CA . ILE A 1 151 ? -8.758 -0.720 14.974 1.00 97.38 151 ILE A CA 1
ATOM 1178 C C . ILE A 1 151 ? -8.119 -1.887 15.708 1.00 97.38 151 ILE A C 1
ATOM 1180 O O . ILE A 1 151 ? -6.898 -2.036 15.724 1.00 97.38 151 ILE A O 1
ATOM 1184 N N . TYR A 1 152 ? -8.959 -2.714 16.307 1.00 96.88 152 TYR A N 1
ATOM 1185 C CA . TYR A 1 152 ? -8.586 -3.886 17.073 1.00 96.88 152 TYR A CA 1
ATO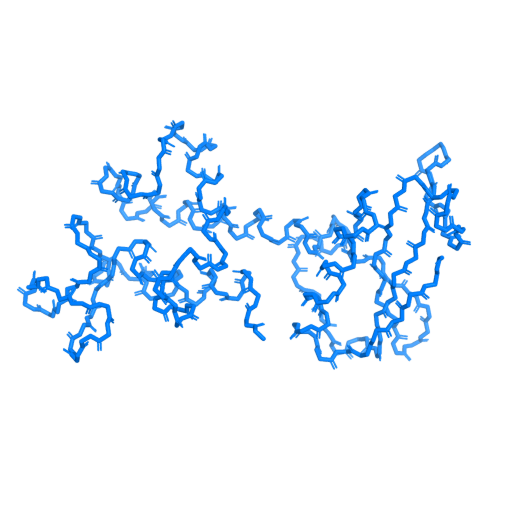M 1186 C C . TYR A 1 152 ? -8.847 -5.160 16.274 1.00 96.88 152 TYR A C 1
ATOM 1188 O O . TYR A 1 152 ? -9.867 -5.278 15.595 1.00 96.88 152 TYR A O 1
ATOM 1196 N N . GLY A 1 153 ? -7.957 -6.139 16.396 1.00 96.75 153 GLY A N 1
ATOM 1197 C CA . GLY A 1 153 ? -8.221 -7.519 16.009 1.00 96.75 153 GLY A CA 1
ATOM 1198 C C . GLY A 1 153 ? -8.711 -8.322 17.211 1.00 96.75 153 GLY A C 1
ATOM 1199 O O . GLY A 1 153 ? -8.023 -8.378 18.229 1.00 96.75 153 GLY A O 1
ATOM 1200 N N . HIS A 1 154 ? -9.869 -8.970 17.093 1.00 97.31 154 HIS A N 1
ATOM 1201 C CA . HIS A 1 154 ? -10.390 -9.899 18.102 1.00 97.31 154 HIS A CA 1
ATOM 1202 C C . HIS A 1 154 ? -9.652 -11.227 18.016 1.00 97.31 154 HIS A C 1
ATOM 1204 O O . HIS A 1 154 ? -9.668 -11.882 16.974 1.00 97.31 154 HIS A O 1
ATOM 1210 N N . LEU A 1 155 ? -8.966 -11.602 19.094 1.00 96.88 155 LEU A N 1
ATOM 1211 C CA . LEU A 1 155 ? -8.198 -12.841 19.158 1.00 96.88 155 LEU A CA 1
ATOM 1212 C C . LEU A 1 155 ? -9.138 -14.026 19.390 1.00 96.88 155 LEU A C 1
ATOM 1214 O O . LEU A 1 155 ? -9.967 -13.999 20.298 1.00 96.88 155 LEU A O 1
ATOM 1218 N N . LYS A 1 156 ? -8.927 -15.128 18.662 1.00 96.94 156 LYS A N 1
ATOM 1219 C CA . LYS A 1 156 ? -9.700 -16.377 18.838 1.00 96.94 156 LYS A CA 1
ATOM 1220 C C . LYS A 1 156 ? -9.609 -16.966 20.249 1.00 96.94 156 LYS A C 1
ATOM 1222 O O . LYS A 1 156 ? -10.491 -17.709 20.668 1.00 96.94 156 LYS A O 1
ATOM 1227 N N . GLU A 1 157 ? -8.525 -16.679 20.969 1.00 96.31 157 GLU A N 1
ATOM 1228 C CA . GLU A 1 157 ? -8.323 -17.096 22.365 1.00 96.31 157 GLU A CA 1
ATOM 1229 C C . GLU A 1 157 ? -8.996 -16.166 23.391 1.00 96.31 157 GLU A C 1
ATOM 1231 O O . GLU A 1 157 ? -9.026 -16.479 24.582 1.00 96.31 157 GLU A O 1
ATOM 1236 N N . GLY A 1 158 ? -9.585 -15.062 22.926 1.00 95.94 158 GLY A N 1
ATOM 1237 C CA . GLY A 1 158 ? -10.186 -14.010 23.732 1.00 95.94 158 GLY A CA 1
ATOM 1238 C C . GLY A 1 158 ? -9.287 -12.780 23.868 1.00 95.94 158 GLY A C 1
ATOM 1239 O O . GLY A 1 158 ? -8.061 -12.868 23.849 1.00 95.94 158 GLY A O 1
ATOM 1240 N N . GLY A 1 159 ? -9.918 -11.618 24.044 1.00 94.56 159 GLY A N 1
ATOM 1241 C CA . GLY A 1 159 ? -9.233 -10.326 24.092 1.00 94.56 159 GLY A CA 1
ATOM 1242 C C . GLY A 1 159 ? -9.057 -9.694 22.712 1.00 94.56 159 GLY A C 1
ATOM 1243 O O . GLY A 1 159 ? -9.596 -10.171 21.713 1.00 94.56 159 GLY A O 1
ATOM 1244 N N . VAL A 1 160 ? -8.312 -8.591 22.678 1.00 94.81 160 VAL A N 1
ATOM 1245 C CA . VAL A 1 160 ? -8.079 -7.795 21.471 1.00 94.81 160 VAL A CA 1
ATOM 1246 C C . VAL A 1 160 ? -6.615 -7.382 21.354 1.00 94.81 160 VAL A C 1
ATOM 1248 O O . VAL A 1 160 ? -5.941 -7.179 22.364 1.00 94.81 160 VAL A O 1
ATOM 1251 N N . GLU A 1 161 ? -6.136 -7.225 20.124 1.00 94.25 161 GLU A N 1
ATOM 1252 C CA . GLU A 1 161 ? -4.821 -6.663 19.796 1.00 94.25 161 GLU A CA 1
ATOM 1253 C C . GLU A 1 161 ? -5.022 -5.369 18.995 1.00 94.25 161 GLU A C 1
ATOM 1255 O O . GLU A 1 161 ? -5.780 -5.357 18.025 1.00 94.25 161 GLU A O 1
ATOM 1260 N N . ALA A 1 162 ? -4.388 -4.267 19.402 1.00 93.94 162 ALA A N 1
ATOM 1261 C CA . ALA A 1 162 ? -4.457 -3.007 18.661 1.00 93.94 162 ALA A CA 1
ATOM 1262 C C . ALA A 1 162 ? -3.634 -3.121 17.371 1.00 93.94 162 ALA A C 1
ATOM 1264 O O . ALA A 1 162 ? -2.429 -3.357 17.428 1.00 93.94 162 ALA A O 1
ATOM 1265 N N . LEU A 1 163 ? -4.285 -2.950 16.219 1.00 93.88 163 LEU A N 1
ATOM 1266 C CA . LEU A 1 163 ? -3.649 -3.061 14.908 1.00 93.88 163 LEU A CA 1
ATOM 1267 C C . LEU A 1 163 ? -3.154 -1.713 14.406 1.00 93.88 163 LEU A C 1
ATOM 1269 O O . LEU A 1 163 ? -2.04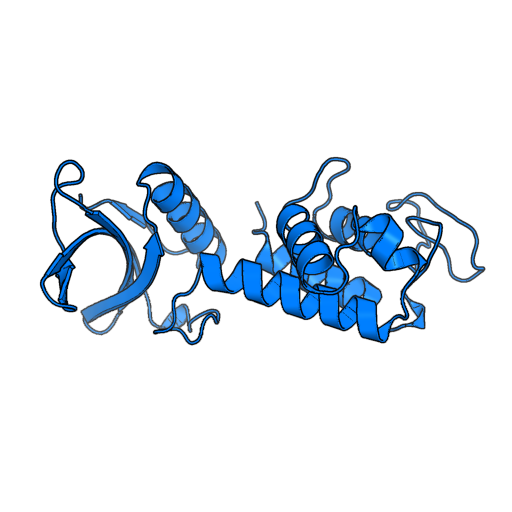3 -1.634 13.899 1.00 93.88 163 LEU A O 1
ATOM 1273 N N . THR A 1 164 ? -3.965 -0.659 14.516 1.00 94.81 164 THR A N 1
ATOM 1274 C CA . THR A 1 164 ? -3.582 0.692 14.088 1.00 94.81 164 THR A CA 1
ATOM 1275 C C . THR A 1 164 ? -4.428 1.774 14.745 1.00 94.81 164 THR A C 1
ATOM 1277 O O . THR A 1 164 ? -5.571 1.518 15.125 1.00 94.81 164 THR A O 1
ATOM 1280 N N . ASP A 1 165 ? -3.861 2.978 14.834 1.00 94.44 165 ASP A N 1
ATOM 1281 C CA . ASP A 1 165 ? -4.471 4.168 15.421 1.00 94.44 165 ASP A CA 1
ATOM 1282 C C . ASP A 1 165 ? -4.634 5.253 14.352 1.00 94.44 165 ASP A C 1
ATOM 1284 O O . ASP A 1 165 ? -3.709 5.570 13.600 1.00 94.44 165 ASP A O 1
ATOM 1288 N N . VAL A 1 166 ? -5.822 5.844 14.283 1.00 94.19 166 VAL A N 1
ATOM 1289 C CA . VAL A 1 166 ? -6.220 6.801 13.252 1.00 94.19 166 VAL A CA 1
ATOM 1290 C C . VAL A 1 166 ? -6.927 7.980 13.910 1.00 94.19 166 VAL A C 1
ATOM 1292 O O . VAL A 1 166 ? -7.840 7.805 14.708 1.00 94.19 166 VAL A O 1
ATOM 1295 N N . LYS A 1 167 ? -6.522 9.211 13.582 1.00 94.00 167 LYS A N 1
ATOM 1296 C CA . LYS A 1 167 ? -7.072 10.410 14.243 1.00 94.00 167 LYS A CA 1
ATOM 1297 C C . LYS A 1 167 ? -8.517 10.723 13.864 1.00 94.00 167 LYS A C 1
ATOM 1299 O O . LYS A 1 167 ? -9.285 11.169 14.704 1.00 94.00 167 LYS A O 1
ATOM 1304 N N . ASP A 1 168 ? -8.866 10.556 12.593 1.00 95.12 168 ASP A N 1
ATOM 1305 C CA . ASP A 1 168 ? -10.183 10.920 12.070 1.00 95.12 168 ASP A CA 1
ATOM 1306 C C . ASP A 1 168 ? -11.074 9.686 11.927 1.00 95.12 168 ASP A C 1
ATOM 1308 O O . ASP A 1 168 ? -10.630 8.647 11.442 1.00 95.12 168 ASP A O 1
ATOM 1312 N N . PHE A 1 169 ? -12.349 9.813 12.297 1.00 95.31 169 PHE A N 1
ATOM 1313 C CA . PHE A 1 169 ? -13.294 8.700 12.244 1.00 95.31 169 PHE A CA 1
ATOM 1314 C C . PHE A 1 169 ? -13.525 8.184 10.818 1.00 95.31 169 PHE A C 1
ATOM 1316 O O . PHE A 1 169 ? -13.566 6.975 10.603 1.00 95.31 169 PHE A O 1
ATOM 1323 N N . ASN A 1 170 ? -13.680 9.078 9.836 1.00 92.94 170 ASN A N 1
ATOM 1324 C CA . ASN A 1 170 ? -13.941 8.653 8.460 1.00 92.94 170 ASN A CA 1
ATOM 1325 C C . ASN A 1 170 ? -12.710 7.951 7.886 1.00 92.94 170 ASN A C 1
ATOM 1327 O O . ASN A 1 170 ? -12.843 6.928 7.217 1.00 92.94 170 ASN A O 1
ATOM 1331 N N . ASP A 1 171 ? -11.514 8.467 8.179 1.00 90.19 171 ASP A N 1
ATOM 1332 C CA . ASP A 1 171 ? -10.266 7.801 7.805 1.00 90.19 171 ASP A CA 1
ATOM 1333 C C . ASP A 1 171 ? -10.140 6.430 8.489 1.00 90.19 171 ASP A C 1
ATOM 1335 O O . ASP A 1 171 ? -9.799 5.445 7.835 1.00 90.19 171 ASP A O 1
ATOM 1339 N N . ALA A 1 172 ? -10.530 6.318 9.762 1.00 95.06 172 ALA A N 1
ATOM 1340 C CA . ALA A 1 172 ? -10.535 5.052 10.488 1.00 95.06 172 ALA A CA 1
ATOM 1341 C C . ALA A 1 172 ? -11.508 4.031 9.875 1.00 95.06 172 ALA A C 1
ATOM 1343 O O . ALA A 1 172 ? -11.181 2.851 9.770 1.00 95.06 172 ALA A O 1
ATOM 1344 N N . GLN A 1 173 ? -12.675 4.464 9.384 1.00 95.38 173 GLN A N 1
ATOM 1345 C CA . GLN A 1 173 ? -13.592 3.586 8.647 1.00 95.38 173 GLN A CA 1
ATOM 1346 C C . GLN A 1 173 ? -12.986 3.079 7.333 1.00 95.38 173 GLN A C 1
ATOM 1348 O O . GLN A 1 173 ? -13.193 1.919 6.971 1.00 95.38 173 GLN A O 1
ATOM 1353 N N . LEU A 1 174 ? -12.240 3.926 6.618 1.00 90.00 174 LEU A N 1
ATOM 1354 C CA . LEU A 1 174 ? -11.542 3.520 5.398 1.00 90.00 174 LEU A CA 1
ATOM 1355 C C . LEU A 1 174 ? -10.443 2.500 5.708 1.00 90.00 174 LEU A C 1
ATOM 1357 O O . LEU A 1 174 ? -10.352 1.486 5.018 1.00 90.00 174 LEU A O 1
ATOM 1361 N N . VAL A 1 175 ? -9.662 2.725 6.768 1.00 91.69 175 VAL A N 1
ATOM 1362 C CA . VAL A 1 175 ? -8.628 1.781 7.214 1.00 91.69 175 VAL A CA 1
ATOM 1363 C C . VAL A 1 175 ? -9.253 0.460 7.680 1.00 91.69 175 VAL A C 1
ATOM 1365 O O . VAL A 1 175 ? -8.767 -0.601 7.297 1.00 91.69 175 VAL A O 1
ATOM 1368 N N . LEU A 1 176 ? -10.374 0.487 8.410 1.00 95.00 176 LEU A N 1
ATOM 1369 C CA . LEU A 1 176 ? -11.101 -0.725 8.811 1.00 95.00 176 LEU A CA 1
ATOM 1370 C C . LEU A 1 176 ? -11.569 -1.527 7.592 1.00 95.00 176 LEU A C 1
ATOM 1372 O O . LEU A 1 176 ? -11.397 -2.743 7.551 1.00 95.00 176 LEU A O 1
ATOM 1376 N N . ALA A 1 177 ? -12.144 -0.858 6.589 1.00 90.81 177 ALA A N 1
ATOM 1377 C CA . ALA A 1 177 ? -12.575 -1.507 5.354 1.00 90.81 177 ALA A CA 1
ATOM 1378 C C . ALA A 1 177 ? -11.393 -2.117 4.580 1.00 90.81 177 ALA A C 1
ATOM 1380 O O . ALA A 1 177 ? -11.526 -3.191 3.989 1.00 90.81 177 ALA A O 1
ATOM 1381 N N . GLU A 1 178 ? -10.234 -1.456 4.598 1.00 89.31 178 GLU A N 1
ATOM 1382 C CA . GLU A 1 178 ? -9.007 -1.953 3.978 1.00 89.31 178 GLU A CA 1
ATOM 1383 C C . GLU A 1 178 ? -8.480 -3.205 4.693 1.00 89.31 178 GLU A C 1
ATOM 1385 O O . GLU A 1 178 ? -8.243 -4.224 4.043 1.00 89.31 178 GLU A O 1
ATOM 1390 N N . LEU A 1 179 ? -8.394 -3.174 6.027 1.00 91.88 179 LEU A N 1
ATOM 1391 C CA . LEU A 1 179 ? -7.987 -4.320 6.846 1.00 91.88 179 LEU A CA 1
ATOM 1392 C C . LEU A 1 179 ? -8.949 -5.505 6.702 1.00 91.88 179 LEU A C 1
ATOM 1394 O O . LEU A 1 179 ? -8.505 -6.646 6.569 1.00 91.88 179 LEU A O 1
ATOM 1398 N N . ALA A 1 180 ? -10.257 -5.256 6.654 1.00 93.06 180 ALA A N 1
ATOM 1399 C CA . ALA A 1 180 ? -11.258 -6.289 6.396 1.00 93.06 180 ALA A CA 1
ATOM 1400 C C . ALA A 1 180 ? -11.074 -6.935 5.019 1.00 93.06 180 ALA A C 1
ATOM 1402 O O . ALA A 1 180 ? -11.137 -8.153 4.889 1.00 93.06 180 ALA A O 1
ATOM 1403 N N . SER A 1 181 ? -10.779 -6.134 3.989 1.00 87.00 181 SER A N 1
ATOM 1404 C CA . SER A 1 181 ? -10.515 -6.658 2.647 1.00 87.00 181 SER A CA 1
ATOM 1405 C C . SER A 1 181 ? -9.239 -7.500 2.565 1.00 87.00 181 SER A C 1
ATOM 1407 O O . SER A 1 181 ? -9.170 -8.360 1.690 1.00 87.00 181 SER A O 1
ATOM 1409 N N . ILE A 1 182 ? -8.232 -7.228 3.400 1.00 86.69 182 ILE A N 1
ATOM 1410 C CA . ILE A 1 182 ? -6.972 -7.991 3.458 1.00 86.69 182 ILE A CA 1
ATOM 1411 C C . ILE A 1 182 ? -7.169 -9.313 4.200 1.00 86.69 182 ILE A C 1
ATOM 1413 O O . ILE A 1 182 ? -6.640 -10.348 3.803 1.00 86.69 182 ILE A O 1
ATOM 1417 N N . SER A 1 183 ? -7.889 -9.251 5.315 1.00 91.50 183 SER A N 1
ATOM 1418 C CA . SER A 1 183 ? -7.987 -10.343 6.282 1.00 91.50 183 SER A CA 1
ATOM 1419 C C . SER A 1 183 ? -9.158 -11.293 6.025 1.00 91.50 183 SER A C 1
ATOM 1421 O O . SER A 1 183 ? -9.149 -12.405 6.547 1.00 91.50 183 SER A O 1
ATOM 1423 N N . ASP A 1 184 ? -10.153 -10.863 5.240 1.00 94.00 184 ASP A N 1
ATOM 1424 C CA . ASP A 1 184 ? -11.456 -11.528 5.079 1.00 94.00 184 ASP A CA 1
ATOM 1425 C C . ASP A 1 184 ? -12.212 -11.702 6.416 1.00 94.00 184 ASP A C 1
ATOM 1427 O O . ASP A 1 184 ? -13.023 -12.612 6.592 1.00 94.00 184 ASP A O 1
ATOM 1431 N N . LEU A 1 185 ? -11.935 -10.827 7.391 1.00 96.50 185 LEU A N 1
ATOM 1432 C CA . LEU A 1 185 ? -12.564 -10.851 8.711 1.00 96.50 185 LEU A CA 1
ATOM 1433 C C . LEU A 1 185 ? -13.815 -9.960 8.763 1.00 96.50 185 LEU A C 1
ATOM 1435 O O . LEU A 1 185 ? -13.848 -8.888 8.147 1.00 96.50 185 LEU A O 1
ATOM 1439 N N . PRO A 1 186 ? -14.849 -10.357 9.531 1.00 97.56 186 PRO A N 1
ATOM 1440 C CA . PRO A 1 186 ? -16.005 -9.505 9.778 1.00 97.56 186 PRO A CA 1
ATOM 1441 C C . PRO A 1 186 ? -15.608 -8.262 10.583 1.00 97.56 186 PRO A C 1
ATOM 1443 O O . PRO A 1 186 ? -14.671 -8.297 11.380 1.00 97.56 186 PRO A O 1
ATOM 1446 N N . THR A 1 187 ? -16.355 -7.172 10.407 1.00 97.94 187 THR A N 1
ATOM 1447 C CA . THR A 1 187 ? -16.090 -5.891 11.074 1.00 97.94 187 THR A CA 1
ATOM 1448 C C . THR A 1 187 ? -17.231 -5.454 11.987 1.00 97.94 187 THR A C 1
ATOM 1450 O O . THR A 1 187 ? -18.408 -5.698 11.708 1.00 97.94 187 THR A O 1
ATOM 1453 N N . SER A 1 188 ? -16.885 -4.743 13.057 1.00 97.44 188 SER A N 1
ATOM 1454 C CA . SER A 1 188 ? -17.808 -4.018 13.930 1.00 97.44 188 SER A CA 1
ATOM 1455 C C . SER A 1 188 ? -17.313 -2.587 14.179 1.00 97.44 188 SER A C 1
ATOM 1457 O O . SER A 1 188 ? -16.126 -2.284 14.061 1.00 97.44 188 SER A O 1
ATOM 1459 N N . ILE A 1 189 ? -18.238 -1.681 14.501 1.00 96.75 189 ILE A N 1
ATOM 1460 C CA . ILE A 1 189 ? -17.929 -0.316 14.950 1.00 96.75 189 ILE A CA 1
ATOM 1461 C C . ILE A 1 189 ? -18.558 -0.151 16.330 1.00 96.75 189 ILE A C 1
ATOM 1463 O O . ILE A 1 189 ? -19.771 -0.318 16.472 1.00 96.75 189 ILE A O 1
ATOM 1467 N N . VAL A 1 190 ? -17.733 0.160 17.325 1.00 93.25 190 VAL A N 1
ATOM 1468 C CA . VAL A 1 190 ? -18.102 0.234 18.743 1.00 93.25 190 VAL A CA 1
ATOM 1469 C C . VAL A 1 190 ? -17.633 1.587 19.295 1.00 93.25 190 VAL A C 1
ATOM 1471 O O . VAL A 1 190 ? -16.726 1.671 20.120 1.00 93.25 190 VAL A O 1
ATOM 1474 N N . CYS A 1 191 ? -18.220 2.667 18.765 1.00 88.75 191 CYS A N 1
ATOM 1475 C CA . CYS A 1 191 ? -18.032 4.050 19.215 1.00 88.75 191 CYS A CA 1
ATOM 1476 C C . CYS A 1 191 ? -19.167 4.976 18.767 1.00 88.75 191 CYS A C 1
ATOM 1478 O O . CYS A 1 191 ? -19.693 4.815 17.630 1.00 88.75 191 CYS A O 1
#